Protein AF-A0A519MRT8-F1 (afdb_monomer_lite)

Foldseek 3Di:
DQCLDPVRNVVVLVVLLVVLVCCCVPVVPDCVSVVVNVCSLVSDDPVVVCVVPPVPDDDDDPDPDPDPPVVVCCVPVVVVVVCLVVLLVLVVVAPADCLQLVASVVSNPDPPPKDKDWAKDKWKAFPVPRDTDDDPLVVPQDPVLRRVLQRHPVSVLVSLLVRCVRVVVVVTRMFIFMQGWMDIPPHDTDGQFQRPDRSNPADDDNRYDGPRGWHADPVGDTDD

Sequence (224 aa):
PLLLYKKTRTIAFLASLVFHIFNSVTLEIGIFPFFALSFVVFFYPPEKMRRIFFKKKPVVTDEAPVYENRSILYYFFIPYFIVQLLLPLRHHLIKGDVLWTEEGHRLSWRMMLRSRDGFTEFKIIDKKTGLPLLSESLRAVKGKQKYTMATKPDLVWQMAQIIREEFEAKGIDAAVYVNSQAGINGAPLKPLINPHTDLGAAKWDYFWHNEWMLLYDDKGNLIK

pLDDT: mean 92.01, std 5.57, range [67.56, 97.5]

Structure (mmCIF, N/CA/C/O backbone):
data_AF-A0A519MRT8-F1
#
_entry.id   AF-A0A519MRT8-F1
#
loop_
_atom_site.group_PDB
_atom_site.id
_atom_site.type_symbol
_atom_site.label_atom_id
_atom_site.label_alt_id
_atom_site.label_comp_id
_atom_site.label_asym_id
_atom_site.label_entity_id
_atom_site.label_seq_id
_atom_site.pdbx_PDB_ins_code
_atom_site.Cartn_x
_atom_site.Cartn_y
_atom_site.Cartn_z
_atom_site.occupancy
_atom_site.B_iso_or_equiv
_atom_site.auth_seq_id
_atom_site.auth_comp_id
_atom_site.auth_asym_id
_atom_site.auth_atom_id
_atom_site.pdbx_PDB_model_num
ATOM 1 N N . PRO A 1 1 ? 12.405 7.401 -24.214 1.00 82.62 1 PRO A N 1
ATOM 2 C CA . PRO A 1 1 ? 12.646 7.664 -25.662 1.00 82.62 1 PRO A CA 1
ATOM 3 C C . PRO A 1 1 ? 14.131 7.672 -26.070 1.00 82.62 1 PRO A C 1
ATOM 5 O O . PRO A 1 1 ? 14.507 6.941 -26.979 1.00 82.62 1 PRO A O 1
ATOM 8 N N . LEU A 1 2 ? 14.991 8.443 -25.387 1.00 93.44 2 LEU A N 1
ATOM 9 C CA . LEU A 1 2 ? 16.398 8.620 -25.792 1.00 93.44 2 LEU A CA 1
ATOM 10 C C . LEU A 1 2 ? 17.266 7.349 -25.704 1.00 93.44 2 LEU A C 1
ATOM 12 O O . LEU A 1 2 ? 18.222 7.221 -26.466 1.00 93.44 2 LEU A O 1
ATOM 16 N N . LEU A 1 3 ? 16.923 6.394 -24.830 1.00 93.00 3 LEU A N 1
ATOM 17 C CA . LEU A 1 3 ? 17.580 5.078 -24.765 1.00 93.00 3 LEU A CA 1
ATOM 18 C C . LEU A 1 3 ? 17.288 4.204 -26.002 1.00 93.00 3 LEU A C 1
ATOM 20 O O . LEU A 1 3 ? 18.127 3.397 -26.409 1.00 93.00 3 LEU A O 1
ATOM 24 N N . LEU A 1 4 ? 16.122 4.380 -26.636 1.00 93.06 4 LEU A N 1
ATOM 25 C CA . LEU A 1 4 ? 15.738 3.621 -27.831 1.00 93.06 4 LEU A CA 1
ATOM 26 C C . LEU A 1 4 ? 16.540 4.087 -29.055 1.00 93.06 4 LEU A C 1
ATOM 28 O O . LEU A 1 4 ? 17.013 3.262 -29.843 1.00 93.06 4 LEU A O 1
ATOM 32 N N . TYR A 1 5 ? 16.770 5.396 -29.180 1.00 94.50 5 TYR A N 1
ATOM 33 C CA . TYR A 1 5 ? 17.478 5.969 -30.320 1.00 94.50 5 TYR A CA 1
ATOM 34 C C . TYR A 1 5 ? 18.997 5.757 -30.228 1.00 94.50 5 TYR A C 1
ATOM 36 O O . TYR A 1 5 ? 19.658 6.179 -29.280 1.00 94.50 5 TYR A O 1
ATOM 44 N N . LYS A 1 6 ? 19.572 5.094 -31.244 1.00 91.81 6 LYS A N 1
ATOM 45 C CA . LYS A 1 6 ? 20.968 4.612 -31.234 1.00 91.81 6 LYS A CA 1
ATOM 46 C C . LYS A 1 6 ? 21.994 5.716 -30.944 1.00 91.81 6 LYS A C 1
ATOM 48 O O . LYS A 1 6 ? 22.927 5.470 -30.188 1.00 91.81 6 LYS A O 1
ATOM 53 N N . LYS A 1 7 ? 21.818 6.913 -31.519 1.00 94.06 7 LYS A N 1
ATOM 54 C CA . LYS A 1 7 ? 22.783 8.023 -31.392 1.00 94.06 7 LYS A CA 1
ATOM 55 C C . LYS A 1 7 ? 22.801 8.639 -29.990 1.00 94.06 7 LYS A C 1
ATOM 57 O O . LYS A 1 7 ? 23.852 9.056 -29.523 1.00 94.06 7 LYS A O 1
ATOM 62 N N . THR A 1 8 ? 21.659 8.666 -29.305 1.00 96.31 8 THR A N 1
ATOM 63 C CA . THR A 1 8 ? 21.518 9.277 -27.972 1.00 96.31 8 THR A CA 1
ATOM 64 C C . THR A 1 8 ? 21.645 8.274 -26.834 1.00 96.31 8 THR A C 1
ATOM 66 O O . THR A 1 8 ? 21.751 8.677 -25.681 1.00 96.31 8 THR A O 1
ATOM 69 N N . ARG A 1 9 ? 21.642 6.972 -27.131 1.00 94.50 9 ARG A N 1
ATOM 70 C CA . ARG A 1 9 ? 21.553 5.901 -26.132 1.00 94.50 9 ARG A CA 1
ATOM 71 C C . ARG A 1 9 ? 22.606 5.985 -25.036 1.00 94.50 9 ARG A C 1
ATOM 73 O O . ARG A 1 9 ? 22.259 5.877 -23.866 1.00 94.50 9 ARG A O 1
ATOM 80 N N . THR A 1 10 ? 23.873 6.176 -25.400 1.00 93.75 10 THR A N 1
ATOM 81 C CA . THR A 1 10 ? 24.962 6.235 -24.414 1.00 93.75 10 THR A CA 1
ATOM 82 C C . THR A 1 10 ? 24.839 7.469 -23.524 1.00 93.75 10 THR A C 1
ATOM 84 O O . THR A 1 10 ? 24.988 7.358 -22.313 1.00 93.75 10 THR A O 1
ATOM 87 N N . ILE A 1 11 ? 24.493 8.622 -24.103 1.00 96.50 11 ILE A N 1
ATOM 88 C CA . ILE A 1 11 ? 24.262 9.863 -23.348 1.00 96.50 11 ILE A CA 1
ATOM 89 C C . ILE A 1 11 ? 23.079 9.676 -22.391 1.00 96.50 11 ILE A C 1
ATOM 91 O O . ILE A 1 11 ? 23.178 9.996 -21.212 1.00 96.50 11 ILE A O 1
ATOM 95 N N . ALA A 1 12 ? 21.984 9.085 -22.873 1.00 95.94 12 ALA A N 1
ATOM 96 C CA . ALA A 1 12 ? 20.806 8.789 -22.065 1.00 95.94 12 ALA A CA 1
ATOM 97 C C . ALA A 1 12 ? 21.098 7.788 -20.938 1.00 95.94 12 ALA A C 1
ATOM 99 O O . ALA A 1 12 ? 20.557 7.934 -19.847 1.00 95.94 12 ALA A O 1
ATOM 100 N N . PHE A 1 13 ? 21.966 6.800 -21.172 1.00 95.31 13 PHE A N 1
ATOM 101 C CA . PHE A 1 13 ? 22.437 5.892 -20.128 1.00 95.31 13 PHE A CA 1
ATOM 102 C C . PHE A 1 13 ? 23.234 6.633 -19.054 1.00 95.31 13 PHE A C 1
ATOM 104 O O . PHE A 1 13 ? 22.940 6.461 -17.878 1.00 95.31 13 PHE A O 1
ATOM 111 N N . LEU A 1 14 ? 24.199 7.474 -19.437 1.00 96.56 14 LEU A N 1
ATOM 112 C CA . LEU A 1 14 ? 24.987 8.247 -18.472 1.00 96.56 14 LEU A CA 1
ATOM 113 C C . LEU A 1 14 ? 24.098 9.195 -17.656 1.00 96.56 14 LEU A C 1
ATOM 115 O O . LEU A 1 14 ? 24.211 9.241 -16.436 1.00 96.56 14 LEU A O 1
ATOM 119 N N . ALA A 1 15 ? 23.159 9.884 -18.309 1.00 96.19 15 ALA A N 1
ATOM 120 C CA . ALA A 1 15 ? 22.179 10.725 -17.629 1.00 96.19 15 ALA A CA 1
ATOM 121 C C . ALA A 1 15 ? 21.292 9.913 -16.666 1.00 96.19 15 ALA A C 1
ATOM 123 O O . ALA A 1 15 ? 21.077 10.327 -15.532 1.00 96.19 15 ALA A O 1
ATOM 124 N N . SER A 1 16 ? 20.819 8.736 -17.091 1.00 95.19 16 SER A N 1
ATOM 125 C CA . SER A 1 16 ? 20.038 7.817 -16.254 1.00 95.19 16 SER A CA 1
ATOM 126 C C . SER A 1 16 ? 20.842 7.311 -15.054 1.00 95.19 16 SER A C 1
ATOM 128 O O . SER A 1 16 ? 20.313 7.281 -13.948 1.00 95.19 16 SER A O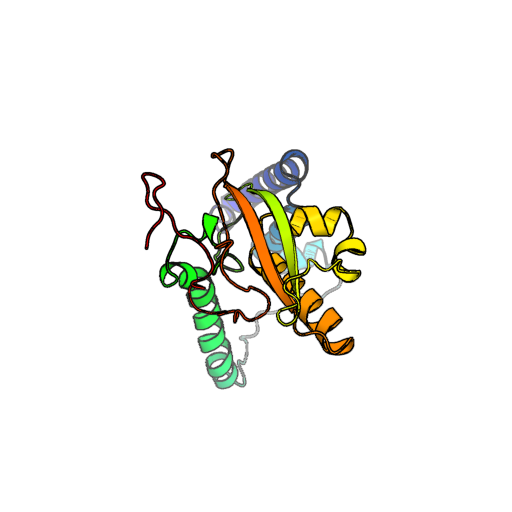 1
ATOM 130 N N . LEU A 1 17 ? 22.123 6.983 -15.238 1.00 95.94 17 LEU A N 1
ATOM 131 C CA . LEU A 1 17 ? 23.026 6.582 -14.160 1.00 95.94 17 LEU A CA 1
ATOM 132 C C . LEU A 1 17 ? 23.162 7.694 -13.114 1.00 95.94 17 LEU A C 1
ATOM 134 O O . LEU A 1 17 ? 22.950 7.438 -11.931 1.00 95.94 17 LEU A O 1
ATOM 138 N N . VAL A 1 18 ? 23.453 8.925 -13.546 1.00 96.62 18 VAL A N 1
ATOM 139 C CA . VAL A 1 18 ? 23.554 10.086 -12.645 1.00 96.62 18 VAL A CA 1
ATOM 140 C C . VAL A 1 18 ? 22.234 10.320 -11.912 1.00 96.62 18 VAL A C 1
ATOM 142 O O . VAL A 1 18 ? 22.228 10.441 -10.691 1.00 96.62 18 VAL A O 1
ATOM 145 N N . PHE A 1 19 ? 21.112 10.317 -12.633 1.00 94.81 19 PHE A N 1
ATOM 146 C CA . PHE A 1 19 ? 19.780 10.502 -12.058 1.00 94.81 19 PHE A CA 1
ATOM 147 C C . PHE A 1 19 ? 19.437 9.436 -11.007 1.00 94.81 19 PHE A C 1
ATOM 149 O O . PHE A 1 19 ? 18.968 9.763 -9.920 1.00 94.81 19 PHE A O 1
ATOM 156 N N . HIS A 1 20 ? 19.691 8.157 -11.293 1.00 94.25 20 HIS A N 1
ATOM 157 C CA . HIS A 1 20 ? 19.383 7.075 -10.359 1.00 94.25 20 HIS A CA 1
ATOM 158 C C . HIS A 1 20 ? 20.307 7.069 -9.139 1.00 94.25 20 HIS A C 1
ATOM 160 O O . HIS A 1 20 ? 19.825 6.820 -8.036 1.00 94.25 20 HIS A O 1
ATOM 166 N N . ILE A 1 21 ? 21.595 7.392 -9.297 1.00 93.50 21 ILE A N 1
ATOM 167 C CA . ILE A 1 21 ? 22.502 7.563 -8.153 1.00 93.50 21 ILE A CA 1
ATOM 168 C C . ILE A 1 21 ? 22.037 8.738 -7.291 1.00 93.50 21 ILE A C 1
ATOM 170 O O . ILE A 1 21 ? 21.904 8.584 -6.080 1.00 93.50 21 ILE A O 1
ATOM 174 N N . PHE A 1 22 ? 21.720 9.879 -7.908 1.00 94.69 22 PHE A N 1
ATOM 175 C CA . PHE A 1 22 ? 21.189 11.038 -7.197 1.00 94.69 22 PHE A CA 1
ATOM 176 C C . PHE A 1 22 ? 19.929 10.676 -6.402 1.00 94.69 22 PHE A C 1
ATOM 178 O O . PHE A 1 22 ? 19.871 10.948 -5.206 1.00 94.69 22 PHE A O 1
ATOM 185 N N . ASN A 1 23 ? 18.962 9.984 -7.013 1.00 91.81 23 ASN A N 1
ATOM 186 C CA . ASN A 1 23 ? 17.752 9.537 -6.318 1.00 91.81 23 ASN A CA 1
ATOM 187 C C . ASN A 1 23 ? 18.048 8.532 -5.200 1.00 91.81 23 ASN A C 1
ATOM 189 O O . ASN A 1 23 ? 17.387 8.559 -4.170 1.00 91.81 23 ASN A O 1
ATOM 193 N N . SER A 1 24 ? 19.028 7.643 -5.380 1.00 90.88 24 SER A N 1
ATOM 194 C CA . SER A 1 24 ? 19.420 6.699 -4.330 1.00 90.88 24 SER A CA 1
ATOM 195 C C . SER A 1 24 ? 19.985 7.411 -3.105 1.00 90.88 24 SER A C 1
ATOM 197 O O . SER A 1 24 ? 19.749 6.947 -1.996 1.00 90.88 24 SER A O 1
ATOM 199 N N . VAL A 1 25 ? 20.733 8.500 -3.306 1.00 91.88 25 VAL A N 1
ATOM 200 C CA . VAL A 1 25 ? 21.354 9.277 -2.224 1.00 91.88 25 VAL A CA 1
ATOM 201 C C . VAL A 1 25 ? 20.358 10.237 -1.576 1.00 91.88 25 VAL A C 1
ATOM 203 O O . VAL A 1 25 ? 20.394 10.423 -0.369 1.00 91.88 25 VAL A O 1
ATOM 206 N N . THR A 1 26 ? 19.480 10.861 -2.364 1.00 91.75 26 THR A N 1
ATOM 207 C CA . THR A 1 26 ? 18.610 11.948 -1.880 1.00 91.75 26 THR A CA 1
ATOM 208 C C . THR A 1 26 ? 17.213 11.498 -1.477 1.00 91.75 26 THR A C 1
ATOM 210 O O . THR A 1 26 ? 16.647 12.055 -0.544 1.00 91.75 26 THR A O 1
ATOM 213 N N . LEU A 1 27 ? 16.641 10.520 -2.182 1.00 86.50 27 LEU A N 1
ATOM 214 C CA . LEU A 1 27 ? 15.260 10.071 -1.978 1.00 86.50 27 LEU A CA 1
ATOM 215 C C . LEU A 1 27 ? 15.176 8.717 -1.261 1.00 86.50 27 LEU A C 1
ATOM 217 O O . LEU A 1 27 ? 14.077 8.294 -0.914 1.00 86.50 27 LEU A O 1
ATOM 221 N N . GLU A 1 28 ? 16.307 8.021 -1.090 1.00 83.69 28 GLU A N 1
ATOM 222 C CA . GLU A 1 28 ? 16.431 6.752 -0.354 1.00 83.69 28 GLU A CA 1
ATOM 223 C C . GLU A 1 28 ? 15.363 5.694 -0.722 1.00 83.69 28 GLU A C 1
ATOM 225 O O . GLU A 1 28 ? 14.896 4.921 0.114 1.00 83.69 28 GLU A O 1
ATOM 230 N N . ILE A 1 29 ? 14.989 5.604 -2.007 1.00 80.75 29 ILE A N 1
ATOM 231 C CA . ILE A 1 29 ? 13.905 4.730 -2.525 1.00 80.75 29 ILE A CA 1
ATOM 232 C C . ILE A 1 29 ? 14.332 3.238 -2.586 1.00 80.75 29 ILE A C 1
ATOM 234 O O . ILE A 1 29 ? 13.902 2.458 -3.441 1.00 80.75 29 ILE A O 1
ATOM 238 N N . GLY A 1 30 ? 15.226 2.819 -1.689 1.00 86.12 30 GLY A N 1
ATOM 239 C CA . GLY A 1 30 ? 15.729 1.454 -1.567 1.00 86.12 30 GLY A CA 1
ATOM 240 C C . GLY A 1 30 ? 16.391 0.930 -2.845 1.00 86.12 30 GLY A C 1
ATOM 241 O O . GLY A 1 30 ? 17.213 1.597 -3.467 1.00 86.12 30 GLY A O 1
ATOM 242 N N . ILE A 1 31 ? 16.032 -0.294 -3.245 1.00 89.62 31 ILE A N 1
ATOM 243 C CA . ILE A 1 31 ? 16.646 -0.990 -4.390 1.00 89.62 31 ILE A CA 1
ATOM 244 C C . ILE A 1 31 ? 16.209 -0.439 -5.758 1.00 89.62 31 ILE A C 1
ATOM 246 O O . ILE A 1 31 ? 16.831 -0.750 -6.777 1.00 89.62 31 ILE A O 1
ATOM 250 N N . PHE A 1 32 ? 15.147 0.372 -5.804 1.00 90.19 32 PHE A N 1
ATOM 251 C CA . PHE A 1 32 ? 14.517 0.797 -7.055 1.00 90.19 32 PHE A CA 1
ATOM 252 C C . PHE A 1 32 ? 15.495 1.430 -8.063 1.00 90.19 32 PHE A C 1
ATOM 254 O O . PHE A 1 32 ? 15.495 0.986 -9.214 1.00 90.19 32 PHE A O 1
ATOM 261 N N . PRO A 1 33 ? 16.365 2.393 -7.689 1.00 91.62 33 PRO A N 1
ATOM 262 C CA . PRO A 1 33 ? 17.274 3.014 -8.651 1.00 91.62 33 PRO A CA 1
ATOM 263 C C . PRO A 1 33 ? 18.241 2.014 -9.301 1.00 91.62 33 PRO A C 1
ATOM 265 O O . PRO A 1 33 ? 18.499 2.089 -10.502 1.00 91.62 33 PRO A O 1
ATOM 268 N N . PHE A 1 34 ? 18.723 1.031 -8.538 1.00 92.62 34 PHE A N 1
ATOM 269 C CA . PHE A 1 34 ? 19.624 -0.012 -9.035 1.00 92.62 34 PHE A CA 1
ATOM 270 C C . PHE A 1 34 ? 18.900 -1.003 -9.948 1.00 92.62 34 PHE A C 1
ATOM 272 O O . PHE A 1 34 ? 19.426 -1.390 -10.993 1.00 92.62 34 PHE A O 1
ATOM 279 N N . PHE A 1 35 ? 17.671 -1.378 -9.589 1.00 92.56 35 PHE A N 1
ATOM 280 C CA . PHE A 1 35 ? 16.847 -2.247 -10.422 1.00 92.56 35 PHE A CA 1
ATOM 281 C C . PHE A 1 35 ? 16.496 -1.578 -11.757 1.00 92.56 35 PHE A C 1
ATOM 283 O O . PHE A 1 35 ? 16.665 -2.190 -12.811 1.00 92.56 35 PHE A O 1
ATOM 290 N N . ALA A 1 36 ? 16.110 -0.298 -11.739 1.00 91.06 36 ALA A N 1
ATOM 291 C CA . ALA A 1 36 ? 15.856 0.479 -12.951 1.00 91.06 36 ALA A CA 1
ATOM 292 C C . ALA A 1 36 ? 17.098 0.556 -13.856 1.00 91.06 36 ALA A C 1
ATOM 294 O O . ALA A 1 36 ? 17.003 0.344 -15.066 1.00 91.06 36 ALA A O 1
ATOM 295 N N . LEU A 1 37 ? 18.279 0.776 -13.268 1.00 93.25 37 LEU A N 1
ATOM 296 C CA . LEU A 1 37 ? 19.541 0.799 -14.006 1.00 93.25 37 LEU A CA 1
ATOM 297 C C . LEU A 1 37 ? 19.875 -0.561 -14.639 1.00 93.25 37 LEU A C 1
ATOM 299 O O . LEU A 1 37 ? 20.395 -0.602 -15.755 1.00 93.25 37 LEU A O 1
ATOM 303 N N . SER A 1 38 ? 19.534 -1.671 -13.973 1.00 92.88 38 SER A N 1
ATOM 304 C CA . SER A 1 38 ? 19.756 -3.018 -14.514 1.00 92.88 38 SER A CA 1
ATOM 305 C C . SER A 1 38 ? 19.057 -3.224 -15.861 1.00 92.88 38 SER A C 1
ATOM 307 O O . SER A 1 38 ? 19.622 -3.847 -16.758 1.00 92.88 38 SER A O 1
ATOM 309 N N . PHE A 1 39 ? 17.886 -2.610 -16.068 1.00 92.12 39 PHE A N 1
ATOM 310 C CA . PHE A 1 39 ? 17.142 -2.711 -17.322 1.00 92.12 39 PHE A CA 1
ATOM 311 C C . PHE A 1 39 ? 17.768 -1.956 -18.489 1.00 92.12 39 PHE A C 1
ATOM 313 O O . PHE A 1 39 ? 17.444 -2.249 -19.642 1.00 92.12 39 PHE A O 1
ATOM 320 N N . VAL A 1 40 ? 18.715 -1.045 -18.239 1.00 91.69 40 VAL A N 1
ATOM 321 C CA . VAL A 1 40 ? 19.431 -0.362 -19.322 1.00 91.69 40 VAL A CA 1
ATOM 322 C C . VAL A 1 40 ? 20.183 -1.363 -20.212 1.00 91.69 40 VAL A C 1
ATOM 324 O O . VAL A 1 40 ? 20.355 -1.118 -21.409 1.00 91.69 40 VAL A O 1
ATOM 327 N N . VAL A 1 41 ? 20.539 -2.535 -19.669 1.00 91.31 41 VAL A N 1
ATOM 328 C CA . VAL A 1 41 ? 21.133 -3.658 -20.410 1.00 91.31 41 VAL A CA 1
ATOM 329 C C . VAL A 1 41 ? 20.334 -4.011 -21.672 1.00 91.31 41 VAL A C 1
ATOM 331 O O . VAL A 1 41 ? 20.923 -4.219 -22.732 1.00 91.31 41 VAL A O 1
ATOM 334 N N . PHE A 1 42 ? 18.999 -3.989 -21.586 1.00 92.06 42 PHE A N 1
ATOM 335 C CA . PHE A 1 42 ? 18.088 -4.402 -22.656 1.00 92.06 42 PHE A CA 1
ATOM 336 C C . PHE A 1 42 ? 17.990 -3.383 -23.791 1.00 92.06 42 PHE A C 1
ATOM 338 O O . PHE A 1 42 ? 17.515 -3.705 -24.877 1.00 92.06 42 PHE A O 1
ATOM 345 N N . PHE A 1 43 ? 18.476 -2.159 -23.580 1.00 93.25 43 PHE A N 1
ATOM 346 C CA . PHE A 1 43 ? 18.519 -1.147 -24.631 1.00 93.25 43 PHE A CA 1
ATOM 347 C C . PHE A 1 43 ? 19.755 -1.289 -25.526 1.00 93.25 43 PHE A C 1
ATOM 349 O O . PHE A 1 43 ? 19.818 -0.655 -26.579 1.00 93.25 43 PHE A O 1
ATOM 356 N N . TYR A 1 44 ? 20.748 -2.105 -25.162 1.00 92.62 44 TYR A N 1
ATOM 357 C CA . TYR A 1 44 ? 21.924 -2.358 -25.996 1.00 92.62 44 TYR A CA 1
ATOM 358 C C . TYR A 1 44 ? 21.776 -3.634 -26.836 1.00 92.62 44 TYR A C 1
ATOM 360 O O . TYR A 1 44 ? 21.112 -4.574 -26.410 1.00 92.62 44 TYR A O 1
ATOM 368 N N . PRO A 1 45 ? 22.401 -3.700 -28.031 1.00 90.69 45 PRO A N 1
ATOM 369 C CA . PRO A 1 45 ? 22.358 -4.909 -28.846 1.00 90.69 45 PRO A CA 1
ATOM 370 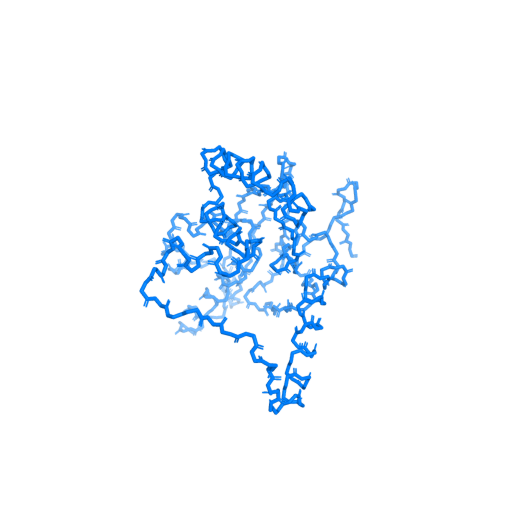C C . PRO A 1 45 ? 22.937 -6.103 -28.069 1.00 90.69 45 PRO A C 1
ATOM 372 O O . PRO A 1 45 ? 24.008 -5.941 -27.467 1.00 90.69 45 PRO A O 1
ATOM 375 N N . PRO A 1 46 ? 22.310 -7.293 -28.118 1.00 89.06 46 PRO A N 1
ATOM 376 C CA . PRO A 1 46 ? 22.768 -8.470 -27.377 1.00 89.06 46 PRO A CA 1
ATOM 377 C C . PRO A 1 46 ? 24.239 -8.804 -27.635 1.00 89.06 46 PRO A C 1
ATOM 379 O O . PRO A 1 46 ? 24.993 -9.074 -26.703 1.00 89.06 46 PRO A O 1
ATOM 382 N N . GLU A 1 47 ? 24.683 -8.680 -28.886 1.00 88.94 47 GLU A N 1
ATOM 383 C CA . GLU A 1 47 ? 26.067 -8.931 -29.290 1.00 88.94 47 GLU A CA 1
ATOM 384 C C . GLU A 1 47 ? 27.068 -7.973 -28.622 1.00 88.94 47 GLU A C 1
ATOM 386 O O . GLU A 1 47 ? 28.161 -8.378 -28.221 1.00 88.94 47 GLU A O 1
ATOM 391 N N . LYS A 1 48 ? 26.683 -6.706 -28.415 1.00 89.31 48 LYS A N 1
ATOM 392 C CA . LYS A 1 48 ? 27.510 -5.746 -27.672 1.00 89.31 48 LYS A CA 1
ATOM 393 C C . LYS A 1 48 ? 27.660 -6.187 -26.215 1.00 89.31 48 LYS A C 1
ATOM 395 O O . LYS A 1 48 ? 28.765 -6.154 -25.681 1.00 89.31 48 LYS A O 1
ATOM 400 N N . MET A 1 49 ? 26.573 -6.643 -25.592 1.00 91.12 49 MET A N 1
ATOM 401 C CA . MET A 1 49 ? 26.595 -7.117 -24.205 1.00 91.12 49 MET A CA 1
ATOM 402 C C . MET A 1 49 ? 27.363 -8.435 -24.066 1.00 91.12 49 MET A C 1
ATOM 404 O O . MET A 1 49 ? 28.142 -8.579 -23.125 1.00 91.12 49 MET A O 1
ATOM 408 N N . ARG A 1 50 ? 27.251 -9.352 -25.039 1.00 90.69 50 ARG A N 1
ATOM 409 C CA . ARG A 1 50 ? 28.063 -10.578 -25.109 1.00 90.69 50 ARG A CA 1
ATOM 410 C C . ARG A 1 50 ? 29.554 -10.255 -25.135 1.00 90.69 50 ARG A C 1
ATOM 412 O O . ARG A 1 50 ? 30.303 -10.809 -24.340 1.00 90.69 50 ARG A O 1
ATOM 419 N N . ARG A 1 51 ? 29.992 -9.328 -25.992 1.00 90.19 51 ARG A N 1
ATOM 420 C CA . ARG A 1 51 ? 31.412 -8.938 -26.089 1.00 90.19 51 ARG A CA 1
ATOM 421 C C . ARG A 1 51 ? 31.960 -8.318 -24.805 1.00 90.19 51 ARG A C 1
ATOM 423 O O . ARG A 1 51 ? 33.140 -8.484 -24.512 1.00 90.19 51 ARG A O 1
ATOM 430 N N . ILE A 1 52 ? 31.127 -7.605 -24.048 1.00 91.12 52 ILE A N 1
ATOM 431 C CA . ILE A 1 52 ? 31.545 -6.964 -22.796 1.00 91.12 52 ILE A CA 1
ATOM 432 C C . ILE A 1 52 ? 31.583 -7.987 -21.653 1.00 91.12 52 ILE A C 1
ATOM 434 O O . ILE A 1 52 ? 32.624 -8.145 -21.017 1.00 91.12 52 ILE A O 1
ATOM 438 N N . PHE A 1 53 ? 30.479 -8.705 -21.421 1.00 91.94 53 PHE A N 1
ATOM 439 C CA . PHE A 1 53 ? 30.274 -9.526 -20.220 1.00 91.94 53 PHE A CA 1
ATOM 440 C C . PHE A 1 53 ? 30.506 -11.031 -20.428 1.00 91.94 53 PHE A C 1
ATOM 442 O O . PHE A 1 53 ? 30.841 -11.735 -19.483 1.00 91.94 53 PHE A O 1
ATOM 449 N N . PHE A 1 54 ? 30.370 -11.543 -21.655 1.00 91.69 54 PHE A N 1
ATOM 450 C CA . PHE A 1 54 ? 30.363 -12.981 -21.967 1.00 91.69 54 PHE A CA 1
ATOM 451 C C . PHE A 1 54 ? 31.328 -13.340 -23.108 1.00 91.69 54 PHE A C 1
ATOM 453 O O . PHE A 1 54 ? 30.968 -14.054 -24.043 1.00 91.69 54 PHE A O 1
ATOM 460 N N . LYS A 1 55 ? 32.577 -12.862 -23.028 1.00 89.31 55 LYS A N 1
ATOM 461 C CA . LYS A 1 55 ? 33.605 -12.981 -24.087 1.00 89.31 55 LYS A CA 1
ATOM 462 C C . LYS A 1 55 ? 33.836 -14.405 -24.612 1.00 89.31 55 LYS A C 1
ATOM 464 O O . LYS A 1 55 ? 34.177 -14.569 -25.776 1.00 89.31 55 LYS A O 1
ATOM 469 N N . LYS A 1 56 ? 33.659 -15.418 -23.757 1.00 91.31 56 LYS A N 1
ATOM 470 C CA . LYS A 1 56 ? 33.864 -16.840 -24.087 1.00 91.31 56 LYS A CA 1
ATOM 471 C C . LYS A 1 56 ? 32.645 -17.513 -24.734 1.00 91.31 56 LYS A C 1
ATOM 473 O O . LYS A 1 56 ? 32.765 -18.629 -25.220 1.00 91.31 56 LYS A O 1
ATOM 478 N N . LYS A 1 57 ? 31.467 -16.881 -24.709 1.00 88.75 57 LYS A N 1
ATOM 479 C CA . LYS A 1 57 ? 30.239 -17.450 -25.287 1.00 88.75 57 LYS A CA 1
ATOM 480 C C . LYS A 1 57 ? 30.316 -17.344 -26.814 1.00 88.75 57 LYS A C 1
ATOM 482 O O . LYS A 1 57 ? 30.746 -16.289 -27.262 1.00 88.75 57 LYS A O 1
ATOM 487 N N . PRO A 1 58 ? 29.912 -18.341 -27.619 1.00 86.75 58 PRO A N 1
ATOM 488 C CA . PRO A 1 58 ? 29.921 -18.228 -29.081 1.00 86.75 58 PRO A CA 1
ATOM 489 C C . PRO A 1 58 ? 28.999 -17.106 -29.587 1.00 86.75 58 PRO A C 1
ATOM 491 O O . PRO A 1 58 ? 28.092 -16.665 -28.875 1.00 86.75 58 PRO A O 1
ATOM 494 N N . VAL A 1 59 ? 29.263 -16.613 -30.802 1.00 85.38 59 VAL A N 1
ATOM 495 C CA . VAL A 1 59 ? 28.356 -15.685 -31.498 1.00 85.38 59 VAL A CA 1
ATOM 496 C C . VAL A 1 59 ? 27.069 -16.451 -31.784 1.00 85.38 59 VAL A C 1
ATOM 498 O O . VAL A 1 59 ? 27.125 -17.539 -32.349 1.00 85.38 59 VAL A O 1
ATOM 501 N N . VAL A 1 60 ? 25.928 -15.899 -31.383 1.00 78.19 60 VAL A N 1
ATOM 502 C CA . VAL A 1 60 ? 24.630 -16.453 -31.778 1.00 78.19 60 VAL A CA 1
ATOM 503 C C . VAL A 1 60 ? 24.366 -15.985 -33.205 1.00 78.19 60 VAL A C 1
ATOM 505 O O . VAL A 1 60 ? 24.335 -14.781 -33.454 1.00 78.19 60 VAL A O 1
ATOM 508 N N . THR A 1 61 ? 24.248 -16.924 -34.137 1.00 78.25 61 THR A N 1
ATOM 509 C CA . THR A 1 61 ? 23.770 -16.667 -35.497 1.00 78.25 61 THR A CA 1
ATOM 510 C C . THR A 1 61 ? 22.251 -16.531 -35.462 1.00 78.25 61 THR A C 1
ATOM 512 O O . THR A 1 61 ? 21.588 -17.289 -34.756 1.00 78.25 61 THR A O 1
ATOM 515 N N . ASP A 1 62 ? 21.706 -15.542 -36.175 1.00 67.56 62 ASP A N 1
ATOM 516 C CA . ASP A 1 62 ? 20.263 -15.283 -36.245 1.00 67.56 62 ASP A CA 1
ATOM 517 C C . ASP A 1 62 ? 19.560 -16.407 -37.027 1.00 67.56 62 ASP A C 1
ATOM 519 O O . ASP A 1 62 ? 19.243 -16.272 -38.207 1.00 67.56 62 ASP A O 1
ATOM 523 N N . GLU A 1 63 ? 19.333 -17.547 -36.382 1.00 69.50 63 GLU A N 1
ATOM 524 C CA . GLU A 1 63 ? 18.361 -18.526 -36.858 1.00 69.50 63 GLU A CA 1
ATOM 525 C C . GLU A 1 63 ? 16.960 -18.023 -36.511 1.00 69.50 63 GLU A C 1
ATOM 527 O O . GLU A 1 63 ? 16.708 -17.539 -35.402 1.00 69.50 63 GLU A O 1
ATOM 532 N N . ALA A 1 64 ? 16.040 -18.096 -37.477 1.00 70.12 64 ALA A N 1
ATOM 533 C CA . ALA A 1 64 ? 14.668 -17.674 -37.251 1.00 70.12 64 ALA A CA 1
ATOM 534 C C . ALA A 1 64 ? 14.071 -18.523 -36.114 1.00 70.12 64 ALA A C 1
ATOM 536 O O . ALA A 1 64 ? 14.080 -19.752 -36.210 1.00 70.12 64 ALA A O 1
ATOM 537 N N . PRO A 1 65 ? 13.550 -17.907 -35.041 1.00 70.00 65 PRO A N 1
ATOM 538 C CA . PRO A 1 65 ? 12.985 -18.663 -33.936 1.00 70.00 65 PRO A CA 1
ATOM 539 C C . PRO A 1 65 ? 11.807 -19.512 -34.427 1.00 70.00 65 PRO A C 1
ATOM 541 O O . PRO A 1 65 ? 10.805 -18.991 -34.927 1.00 70.00 65 PRO A O 1
ATOM 544 N N . VAL A 1 66 ? 11.916 -20.831 -34.264 1.00 74.94 66 VAL A N 1
ATOM 545 C CA . VAL A 1 66 ? 10.792 -21.752 -34.441 1.00 74.94 66 VAL A CA 1
ATOM 546 C C . VAL A 1 66 ? 9.936 -21.662 -33.182 1.00 74.94 66 VAL A C 1
ATOM 548 O O . VAL A 1 66 ? 10.307 -22.129 -32.109 1.00 74.94 66 VAL A O 1
ATOM 551 N N . TYR A 1 67 ? 8.800 -20.982 -33.295 1.00 72.44 67 TYR A N 1
ATOM 552 C CA . TYR A 1 67 ? 7.874 -20.803 -32.181 1.00 72.44 67 TYR A CA 1
ATOM 553 C C . TYR A 1 67 ? 6.924 -21.998 -32.085 1.00 72.44 67 TYR A C 1
ATOM 555 O O . TYR A 1 67 ? 5.828 -21.971 -32.653 1.00 72.44 67 TYR A O 1
ATOM 563 N N . GLU A 1 68 ? 7.332 -23.031 -31.358 1.00 77.56 68 GLU A N 1
ATOM 564 C CA . GLU A 1 68 ? 6.430 -24.103 -30.937 1.00 77.56 68 GLU A CA 1
ATOM 565 C C . GLU A 1 68 ? 5.466 -23.593 -29.846 1.00 77.56 68 GLU A C 1
ATOM 567 O O . GLU A 1 68 ? 5.810 -22.729 -29.040 1.00 77.56 68 GLU A O 1
ATOM 572 N N . ASN A 1 69 ? 4.228 -24.102 -29.827 1.00 77.94 69 ASN A N 1
ATOM 573 C CA . ASN A 1 69 ? 3.222 -23.822 -28.788 1.00 77.94 69 ASN A CA 1
ATOM 574 C C . ASN A 1 69 ? 2.770 -22.354 -28.630 1.00 77.94 69 ASN A C 1
ATOM 576 O O . ASN A 1 69 ? 2.441 -21.907 -27.527 1.00 77.94 69 ASN A O 1
ATOM 580 N N . ARG A 1 70 ? 2.648 -21.608 -29.738 1.00 80.56 70 ARG A N 1
ATOM 581 C CA . ARG A 1 70 ? 2.110 -20.227 -29.743 1.00 80.56 70 ARG A CA 1
ATOM 582 C C . ARG A 1 70 ? 0.765 -20.085 -29.027 1.00 80.56 70 ARG A C 1
ATOM 584 O O . ARG A 1 70 ? 0.518 -19.067 -28.390 1.00 80.56 70 ARG A O 1
ATOM 591 N N . SER A 1 71 ? -0.085 -21.106 -29.093 1.00 83.69 71 SER A N 1
ATOM 592 C CA . SER A 1 71 ? -1.386 -21.111 -28.425 1.00 83.69 71 SER A CA 1
ATOM 593 C C . SER A 1 71 ? -1.254 -20.940 -26.909 1.00 83.69 71 SER A C 1
ATOM 595 O O . SER A 1 71 ? -1.989 -20.149 -26.330 1.00 83.69 71 SER A O 1
ATOM 597 N N . ILE A 1 72 ? -0.271 -21.589 -26.270 1.00 87.31 72 ILE A N 1
ATOM 598 C CA . ILE A 1 72 ? -0.014 -21.448 -24.824 1.00 87.31 72 ILE A CA 1
ATOM 599 C C . ILE A 1 72 ? 0.368 -20.006 -24.493 1.00 87.31 72 ILE A C 1
ATOM 601 O O . ILE A 1 72 ? -0.119 -19.447 -23.510 1.00 87.31 72 ILE A O 1
ATOM 605 N N . LEU A 1 73 ? 1.190 -19.379 -25.345 1.00 85.06 73 LEU A N 1
ATOM 606 C CA . LEU A 1 73 ? 1.560 -17.979 -25.166 1.00 85.06 73 LEU A CA 1
ATOM 607 C C . LEU A 1 73 ? 0.322 -17.082 -25.183 1.00 85.06 73 LEU A C 1
ATOM 609 O O . LEU A 1 73 ? 0.173 -16.249 -24.297 1.00 85.06 73 LEU A O 1
ATOM 613 N N . TYR A 1 74 ? -0.594 -17.271 -26.133 1.00 89.75 74 TYR A N 1
ATOM 614 C CA . TYR A 1 74 ? -1.808 -16.459 -26.196 1.00 89.75 74 TYR A CA 1
ATOM 615 C C . TYR A 1 74 ? -2.754 -16.727 -25.022 1.00 89.75 74 TYR A C 1
ATOM 617 O O . TYR A 1 74 ? -3.178 -15.777 -24.366 1.00 89.75 74 TYR A O 1
ATOM 625 N N . TYR A 1 75 ? -3.039 -17.995 -24.712 1.00 93.25 75 TYR A N 1
ATOM 626 C CA . TYR A 1 75 ? -3.978 -18.356 -23.647 1.00 93.25 75 TYR A CA 1
ATOM 627 C C . TYR A 1 75 ? -3.498 -17.951 -22.253 1.00 93.25 75 TYR A C 1
ATOM 629 O O . TYR A 1 75 ? -4.327 -17.657 -21.398 1.00 93.25 75 TYR A O 1
ATOM 637 N N . PHE A 1 76 ? -2.186 -17.895 -22.017 1.00 93.50 76 PHE A N 1
ATOM 638 C CA . PHE A 1 76 ? -1.642 -17.456 -20.736 1.00 93.50 76 PHE A CA 1
ATOM 639 C C . PHE A 1 76 ? -1.351 -15.951 -20.701 1.00 93.50 76 PHE A C 1
ATOM 641 O O . PHE A 1 76 ? -1.813 -15.245 -19.802 1.00 93.50 76 PHE A O 1
ATOM 648 N N . PHE A 1 77 ? -0.589 -15.432 -21.671 1.00 93.62 77 PHE A N 1
ATOM 649 C CA . PHE A 1 77 ? -0.095 -14.058 -21.592 1.00 93.62 77 PHE A CA 1
ATOM 650 C C . PHE A 1 77 ? -1.163 -13.015 -21.903 1.00 93.62 77 PHE A C 1
ATOM 652 O O . PHE A 1 77 ? -1.105 -11.943 -21.307 1.00 93.62 77 PHE A O 1
ATOM 659 N N . ILE A 1 78 ? -2.142 -13.284 -22.778 1.00 94.75 78 ILE A N 1
ATOM 660 C CA . ILE A 1 78 ? -3.201 -12.296 -23.048 1.00 94.75 78 ILE A CA 1
ATOM 661 C C . ILE A 1 78 ? -4.005 -12.010 -21.768 1.00 94.75 78 ILE A C 1
ATOM 663 O O . ILE A 1 78 ? -4.044 -10.843 -21.370 1.00 94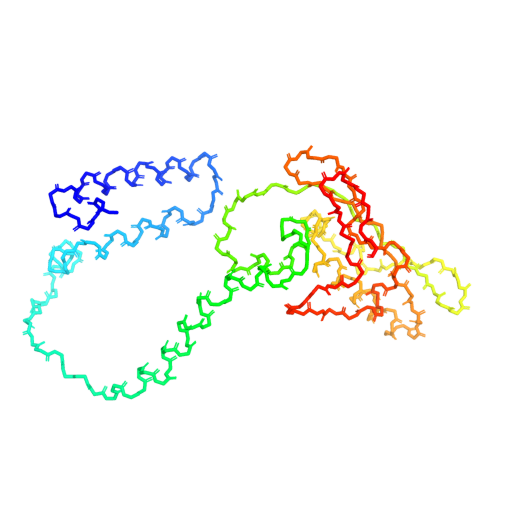.75 78 ILE A O 1
ATOM 667 N N . PRO A 1 79 ? -4.576 -13.011 -21.062 1.00 95.88 79 PRO A N 1
ATOM 668 C CA . PRO A 1 79 ? -5.251 -12.755 -19.790 1.00 95.88 79 PRO A CA 1
ATOM 669 C C . PRO A 1 79 ? -4.329 -12.121 -18.751 1.00 95.88 79 PRO A C 1
ATOM 671 O O . PRO A 1 79 ? -4.732 -11.181 -18.071 1.00 95.88 79 PRO A O 1
ATOM 674 N N . TYR A 1 80 ? -3.075 -12.577 -18.661 1.00 95.69 80 TYR A N 1
ATOM 675 C CA . TYR A 1 80 ? -2.097 -11.993 -17.747 1.00 95.69 80 TYR A CA 1
ATOM 676 C C . TYR A 1 80 ? -1.890 -10.494 -18.004 1.00 95.69 80 TYR A C 1
ATOM 678 O O . TYR A 1 80 ? -1.964 -9.701 -17.069 1.00 95.69 80 TYR A O 1
ATOM 686 N N . PHE A 1 81 ? -1.678 -10.077 -19.255 1.00 95.12 81 PHE A N 1
ATOM 687 C CA . PHE A 1 81 ? -1.503 -8.664 -19.590 1.00 95.12 81 PHE A CA 1
ATOM 688 C C . PHE A 1 81 ? -2.779 -7.857 -19.373 1.00 95.12 81 PHE A C 1
ATOM 690 O O . PHE A 1 81 ? -2.693 -6.734 -18.885 1.00 95.12 81 PHE A O 1
ATOM 697 N N . ILE A 1 82 ? -3.956 -8.425 -19.651 1.00 96.19 82 ILE A N 1
ATOM 698 C CA . ILE A 1 82 ? -5.235 -7.790 -19.311 1.00 96.19 82 ILE A CA 1
ATOM 699 C C . ILE A 1 82 ? -5.297 -7.519 -17.804 1.00 96.19 82 ILE A C 1
ATOM 701 O O . ILE A 1 82 ? -5.567 -6.391 -17.400 1.00 96.19 82 ILE A O 1
ATOM 705 N N . VAL A 1 83 ? -4.968 -8.505 -16.963 1.00 95.25 83 VAL A N 1
ATOM 706 C CA . VAL A 1 83 ? -4.920 -8.318 -15.505 1.00 95.25 83 VAL A CA 1
ATOM 707 C C . VAL A 1 83 ? -3.881 -7.264 -15.118 1.00 95.25 83 VAL A C 1
ATOM 709 O O . VAL A 1 83 ? -4.195 -6.383 -14.325 1.00 95.25 83 VAL A O 1
ATOM 712 N N . GLN A 1 84 ? -2.678 -7.283 -15.697 1.00 94.69 84 GLN A N 1
ATOM 713 C CA . GLN A 1 84 ? -1.630 -6.288 -15.415 1.00 94.69 84 GLN A CA 1
ATOM 714 C C . GLN A 1 84 ? -2.009 -4.859 -15.835 1.00 94.69 84 GLN A C 1
ATOM 716 O O . GLN A 1 84 ? -1.465 -3.909 -15.278 1.00 94.69 84 GLN A O 1
ATOM 721 N N . LEU A 1 85 ? -2.928 -4.691 -16.791 1.00 94.06 85 LEU A N 1
ATOM 722 C CA . LEU A 1 85 ? -3.451 -3.387 -17.208 1.00 94.06 85 LEU A CA 1
ATOM 723 C C . LEU A 1 85 ? -4.654 -2.944 -16.366 1.00 94.06 85 LEU A C 1
ATOM 725 O O . LEU A 1 85 ? -4.744 -1.779 -15.986 1.00 94.06 85 LEU A O 1
ATOM 729 N N . LEU A 1 86 ? -5.576 -3.859 -16.055 1.00 95.12 86 LEU A N 1
ATOM 730 C CA . LEU A 1 86 ? -6.788 -3.547 -15.293 1.00 95.12 86 LEU A CA 1
ATOM 731 C C . LEU A 1 86 ? -6.507 -3.372 -13.800 1.00 95.12 86 LEU A C 1
ATOM 733 O O . LEU A 1 86 ? -7.075 -2.486 -13.163 1.00 95.12 86 LEU A O 1
ATOM 737 N N . LEU A 1 87 ? -5.621 -4.193 -13.232 1.00 94.25 87 LEU A N 1
ATOM 738 C CA . LEU A 1 87 ? -5.330 -4.189 -11.802 1.00 94.25 87 LEU A CA 1
ATOM 739 C C . LEU A 1 87 ? -4.848 -2.810 -11.321 1.00 94.25 87 LEU A C 1
ATOM 741 O O . LEU A 1 87 ? -5.379 -2.337 -10.316 1.00 94.25 87 LEU A O 1
ATOM 745 N N . PRO A 1 88 ? -3.938 -2.105 -12.016 1.00 94.06 88 PRO A N 1
ATOM 746 C CA . PRO A 1 88 ? -3.539 -0.764 -11.615 1.00 94.06 88 PRO A CA 1
ATOM 747 C C . PRO A 1 88 ? -4.649 0.275 -11.732 1.00 94.06 88 PRO A C 1
ATOM 749 O O . PRO A 1 88 ? -4.725 1.170 -10.894 1.00 94.06 88 PRO A O 1
ATOM 752 N N . LEU A 1 89 ? -5.538 0.135 -12.718 1.00 94.44 89 LEU A N 1
ATOM 753 C CA . LEU A 1 89 ? -6.635 1.068 -12.986 1.00 94.44 89 LEU A CA 1
ATOM 754 C C . LEU A 1 89 ? -7.866 0.844 -12.096 1.00 94.44 89 LEU A C 1
ATOM 756 O O . LEU A 1 89 ? -8.694 1.744 -11.975 1.00 94.44 89 LEU A O 1
ATOM 760 N N . ARG A 1 90 ? -7.979 -0.313 -11.424 1.00 94.81 90 ARG A N 1
ATOM 761 C CA . ARG A 1 90 ? -9.149 -0.689 -10.601 1.00 94.81 90 ARG A CA 1
ATOM 762 C C . ARG A 1 90 ? -9.535 0.351 -9.553 1.00 94.81 90 ARG A C 1
ATOM 764 O O . ARG A 1 90 ? -10.693 0.456 -9.179 1.00 94.81 90 ARG A O 1
ATOM 771 N N . HIS A 1 91 ? -8.557 1.116 -9.086 1.00 93.25 91 HIS A N 1
ATOM 772 C CA . HIS A 1 91 ? -8.732 2.115 -8.046 1.00 93.25 91 HIS A CA 1
ATOM 773 C C . HIS A 1 91 ? -9.671 3.259 -8.468 1.00 93.25 91 HIS A C 1
ATOM 775 O O . HIS A 1 91 ? -10.232 3.920 -7.608 1.00 93.25 91 HIS A O 1
ATOM 781 N N . HIS A 1 92 ? -9.889 3.460 -9.773 1.00 92.69 92 HIS A N 1
ATOM 782 C CA . HIS A 1 92 ? -10.893 4.392 -10.296 1.00 92.69 92 HIS A CA 1
ATOM 783 C C . HIS A 1 92 ? -12.339 3.897 -10.137 1.00 92.69 92 HIS A C 1
ATOM 785 O O . HIS A 1 92 ? -13.265 4.692 -10.250 1.00 92.69 92 HIS A O 1
ATOM 791 N N . LEU A 1 93 ? -12.539 2.595 -9.912 1.00 93.94 93 LEU A N 1
ATOM 792 C CA . LEU A 1 93 ? -13.857 1.990 -9.692 1.00 93.94 93 LEU A CA 1
ATOM 793 C C . LEU A 1 93 ? -14.216 1.918 -8.203 1.00 93.94 93 LEU A C 1
ATOM 795 O O . LEU A 1 93 ? -15.384 1.747 -7.856 1.00 93.94 93 LEU A O 1
ATOM 799 N N . ILE A 1 94 ? -13.217 2.028 -7.325 1.00 94.19 94 ILE A N 1
ATOM 800 C CA . ILE A 1 94 ? -13.403 2.025 -5.877 1.00 94.19 94 ILE A CA 1
ATOM 801 C C . ILE A 1 94 ? -13.823 3.430 -5.446 1.00 94.19 94 ILE A C 1
ATOM 803 O O . ILE A 1 94 ? -13.280 4.426 -5.923 1.00 94.19 94 ILE A O 1
ATOM 807 N N . LYS A 1 95 ? -14.815 3.515 -4.558 1.00 92.81 95 LYS A N 1
ATOM 808 C CA . LYS A 1 95 ? -15.300 4.799 -4.046 1.00 92.81 95 LYS A CA 1
ATOM 809 C C . LYS A 1 95 ? -14.241 5.461 -3.159 1.00 92.81 95 LYS A C 1
ATOM 811 O O . LYS A 1 95 ? -13.600 4.798 -2.351 1.00 92.81 95 LYS A O 1
ATOM 816 N N . GLY A 1 96 ? -14.144 6.786 -3.258 1.00 90.81 96 GLY A N 1
ATOM 817 C CA . GLY A 1 96 ? -13.256 7.600 -2.429 1.00 90.81 96 GLY A CA 1
ATOM 818 C C . GLY A 1 96 ? -11.872 7.839 -3.031 1.00 90.81 96 GLY A C 1
ATOM 819 O O . GLY A 1 96 ? -11.493 7.264 -4.050 1.00 90.81 96 GLY A O 1
ATOM 820 N N . ASP A 1 97 ? -11.106 8.728 -2.397 1.00 91.50 97 ASP A N 1
ATOM 821 C CA . ASP A 1 97 ? -9.723 8.984 -2.794 1.00 91.50 97 ASP A CA 1
ATOM 822 C C . ASP A 1 97 ? -8.799 7.874 -2.275 1.00 91.50 97 ASP A C 1
ATOM 824 O O . ASP A 1 97 ? -8.640 7.663 -1.074 1.00 91.50 97 ASP A O 1
ATOM 828 N N . VAL A 1 98 ? -8.117 7.208 -3.199 1.00 92.69 98 VAL A N 1
ATOM 829 C CA . VAL A 1 98 ? -7.133 6.141 -2.961 1.00 92.69 98 VAL A CA 1
ATOM 830 C C . VAL A 1 98 ? -5.937 6.613 -2.140 1.00 92.69 98 VAL A C 1
ATOM 832 O O . VAL A 1 98 ? -5.288 5.816 -1.451 1.00 92.69 98 VAL A O 1
ATOM 835 N N . LEU A 1 99 ? -5.603 7.906 -2.212 1.00 92.31 99 LEU A N 1
ATOM 836 C CA . LEU A 1 99 ? -4.584 8.479 -1.343 1.00 92.31 99 LEU A CA 1
ATOM 837 C C . LEU A 1 99 ? -5.013 8.442 0.122 1.00 92.31 99 LEU A C 1
ATOM 839 O O . LEU A 1 99 ? -4.122 8.316 0.958 1.00 92.31 99 LEU A O 1
ATOM 843 N N . TRP A 1 100 ? -6.322 8.480 0.396 1.00 93.88 100 TRP A N 1
ATOM 844 C CA . TRP A 1 100 ? -6.956 8.470 1.713 1.00 93.88 100 TRP A CA 1
ATOM 845 C C . TRP A 1 100 ? -7.356 7.081 2.195 1.00 93.88 100 TRP A C 1
ATOM 847 O O . TRP A 1 100 ? -6.901 6.671 3.266 1.00 93.88 100 TRP A O 1
ATOM 857 N N . THR A 1 101 ? -8.118 6.327 1.408 1.00 93.69 101 THR A N 1
ATOM 858 C CA . THR A 1 101 ? -8.654 5.023 1.827 1.00 93.69 101 THR A CA 1
ATOM 859 C C . THR A 1 101 ? -7.620 3.898 1.798 1.00 93.69 101 THR A C 1
ATOM 861 O O . THR A 1 101 ? -7.837 2.858 2.402 1.00 93.69 101 THR A O 1
ATOM 864 N N . GLU A 1 102 ? -6.490 4.076 1.100 1.00 93.06 102 GLU A N 1
ATOM 865 C CA . GLU A 1 102 ? -5.535 3.010 0.729 1.00 93.06 102 GLU A CA 1
ATOM 866 C C . GLU A 1 102 ? -6.108 1.918 -0.195 1.00 93.06 102 GLU A C 1
ATOM 868 O O . GLU A 1 102 ? -5.350 1.084 -0.706 1.00 93.06 102 GLU A O 1
ATOM 873 N N . GLU A 1 103 ? -7.413 1.912 -0.456 1.00 94.25 103 GLU A N 1
ATOM 874 C CA . GLU A 1 103 ? -8.068 0.869 -1.234 1.00 94.25 103 GLU A CA 1
ATOM 875 C C . GLU A 1 103 ? -7.651 0.948 -2.692 1.00 94.25 103 GLU A C 1
ATOM 877 O O . GLU A 1 103 ? -7.649 2.001 -3.323 1.00 94.25 103 GLU A O 1
ATOM 882 N N . GLY A 1 104 ? -7.217 -0.183 -3.237 1.00 92.06 104 GLY A N 1
ATOM 883 C CA . GLY A 1 104 ? -6.681 -0.210 -4.591 1.00 92.06 104 GLY A CA 1
ATOM 884 C C . GLY A 1 104 ? -5.312 0.458 -4.745 1.00 92.06 104 GLY A C 1
ATOM 885 O O . GLY A 1 104 ? -4.743 0.356 -5.826 1.00 92.06 104 GLY A O 1
ATOM 886 N N . HIS A 1 105 ? -4.727 1.072 -3.704 1.00 92.06 105 HIS A N 1
ATOM 887 C CA . HIS A 1 105 ? -3.451 1.783 -3.832 1.00 92.06 105 HIS A CA 1
ATOM 888 C C . HIS A 1 105 ? -2.298 0.849 -4.204 1.00 92.06 105 HIS A C 1
ATOM 890 O O . HIS A 1 105 ? -1.460 1.173 -5.051 1.00 92.06 105 HIS A O 1
ATOM 896 N N . ARG A 1 106 ? -2.240 -0.341 -3.598 1.00 89.81 106 ARG A N 1
ATOM 897 C CA . ARG A 1 106 ? -1.222 -1.332 -3.959 1.00 89.81 106 ARG A CA 1
ATOM 898 C C . ARG A 1 106 ? -1.415 -1.750 -5.412 1.00 89.81 106 ARG A C 1
ATOM 900 O O . ARG A 1 106 ? -2.524 -2.091 -5.826 1.00 89.81 106 ARG A O 1
ATOM 907 N N . LEU A 1 107 ? -0.312 -1.752 -6.158 1.00 89.50 107 LEU A N 1
ATOM 908 C CA . LEU A 1 107 ? -0.265 -2.075 -7.587 1.00 89.50 107 LEU A CA 1
ATOM 909 C C . LEU A 1 107 ? -0.959 -1.043 -8.501 1.00 89.50 107 LEU A C 1
ATOM 911 O O . LEU A 1 107 ? -1.156 -1.347 -9.664 1.00 89.50 107 LEU A O 1
ATOM 915 N N . SER A 1 108 ? -1.283 0.172 -8.032 1.00 91.06 108 SER A N 1
ATOM 916 C CA . SER A 1 108 ? -1.986 1.209 -8.826 1.00 91.06 108 SER A CA 1
ATOM 917 C C . SER A 1 108 ? -1.119 2.059 -9.769 1.00 91.06 108 SER A C 1
ATOM 919 O O . SER A 1 108 ? -1.570 3.096 -10.237 1.00 91.06 108 SER A O 1
ATOM 921 N N . TRP A 1 109 ? 0.138 1.678 -10.030 1.00 88.62 109 TRP A N 1
ATOM 922 C CA . TRP A 1 109 ? 1.133 2.523 -10.728 1.00 88.62 109 TRP A CA 1
ATOM 923 C C . TRP A 1 109 ? 1.334 3.925 -10.115 1.00 88.62 109 TRP A C 1
ATOM 925 O O . TRP A 1 109 ? 1.816 4.845 -10.771 1.00 88.62 109 TRP A O 1
ATOM 935 N N . ARG A 1 110 ? 1.011 4.096 -8.829 1.00 87.06 110 ARG A N 1
ATOM 936 C CA . ARG A 1 110 ? 1.167 5.356 -8.093 1.00 87.06 110 ARG A CA 1
ATOM 937 C C . ARG A 1 110 ? 2.376 5.264 -7.173 1.00 87.06 110 ARG A C 1
ATOM 939 O O . ARG A 1 110 ? 2.280 4.742 -6.067 1.00 87.06 110 ARG A O 1
ATOM 946 N N . MET A 1 111 ? 3.526 5.745 -7.635 1.00 80.50 111 MET A N 1
ATOM 947 C CA . MET A 1 111 ? 4.756 5.750 -6.839 1.00 80.50 111 MET A CA 1
ATOM 948 C C . MET A 1 111 ? 4.916 7.080 -6.097 1.00 80.50 111 MET A C 1
ATOM 950 O O . MET A 1 111 ? 4.820 8.136 -6.710 1.00 80.50 111 MET A O 1
ATOM 954 N N . MET A 1 112 ? 5.178 7.008 -4.786 1.00 77.62 112 MET A N 1
ATOM 955 C CA . MET A 1 112 ? 5.630 8.129 -3.942 1.00 77.62 112 MET A CA 1
ATOM 956 C C . MET A 1 112 ? 4.767 9.406 -4.022 1.00 77.62 112 MET A C 1
ATOM 958 O O . MET A 1 112 ? 5.276 10.517 -3.969 1.00 77.62 112 MET A O 1
ATOM 962 N N . LEU A 1 113 ? 3.443 9.260 -4.133 1.00 85.31 113 LEU A N 1
ATOM 963 C CA . LEU A 1 113 ? 2.526 10.410 -4.210 1.00 85.31 113 LEU A CA 1
ATOM 964 C C . LEU A 1 113 ? 2.149 10.997 -2.842 1.00 85.31 113 LEU A C 1
ATOM 966 O O . LEU A 1 113 ? 1.479 12.031 -2.785 1.00 85.31 113 LEU A O 1
ATOM 970 N N . ARG A 1 114 ? 2.501 10.318 -1.742 1.00 90.00 114 ARG A N 1
ATOM 971 C CA . ARG A 1 114 ? 2.074 10.729 -0.405 1.00 90.00 114 ARG A CA 1
ATOM 972 C C . ARG A 1 114 ? 3.054 10.412 0.722 1.00 90.00 114 ARG A C 1
ATOM 974 O O . ARG A 1 114 ? 3.684 9.357 0.713 1.00 90.00 114 ARG A O 1
ATOM 981 N N . SER A 1 115 ? 3.050 11.277 1.732 1.00 90.06 115 SER A N 1
ATOM 982 C CA . SER A 1 115 ? 3.373 10.977 3.129 1.00 90.06 115 SER A CA 1
ATOM 983 C C . SER A 1 115 ? 2.077 10.852 3.933 1.00 90.06 115 SER A C 1
ATOM 985 O O . SER A 1 115 ? 1.100 11.542 3.628 1.00 90.06 115 SER A O 1
ATOM 987 N N . ARG A 1 116 ? 2.053 9.974 4.940 1.00 92.81 116 ARG A N 1
ATOM 988 C CA . ARG A 1 116 ? 0.907 9.795 5.841 1.00 92.81 116 ARG A CA 1
ATOM 989 C C . ARG A 1 116 ? 1.369 9.800 7.284 1.00 92.81 116 ARG A C 1
ATOM 991 O O . ARG A 1 116 ? 2.162 8.942 7.663 1.00 92.81 116 ARG A O 1
ATOM 998 N N . ASP A 1 117 ? 0.759 10.663 8.079 1.00 94.31 117 ASP A N 1
ATOM 999 C CA . ASP A 1 117 ? 1.016 10.785 9.510 1.00 94.31 117 ASP A CA 1
ATOM 1000 C C . ASP A 1 117 ? -0.299 10.702 10.282 1.00 94.31 117 ASP A C 1
ATOM 1002 O O . ASP A 1 117 ? -1.364 11.020 9.751 1.00 94.31 117 ASP A O 1
ATOM 1006 N N . GLY A 1 118 ? -0.252 10.204 11.514 1.00 95.12 118 GLY A N 1
ATOM 1007 C CA . GLY A 1 118 ? -1.461 9.951 12.286 1.00 95.12 118 GLY A CA 1
ATOM 1008 C C . GLY A 1 118 ? -1.253 8.991 13.446 1.00 95.12 118 GLY A C 1
ATOM 1009 O O . GLY A 1 118 ? -0.128 8.599 13.761 1.00 95.12 118 GLY A O 1
ATOM 1010 N N . PHE A 1 119 ? -2.357 8.609 14.078 1.00 95.56 119 PHE A N 1
ATOM 1011 C CA . PHE A 1 119 ? -2.362 7.704 15.219 1.00 95.56 119 PHE A CA 1
ATOM 1012 C C . PHE A 1 119 ? -3.555 6.755 15.160 1.00 95.56 119 PHE A C 1
ATOM 1014 O O . PHE A 1 119 ? -4.563 7.021 14.510 1.00 95.56 119 PHE A O 1
ATOM 1021 N N . THR A 1 120 ? -3.427 5.628 15.854 1.00 96.69 120 THR A N 1
ATOM 1022 C CA . THR A 1 120 ? -4.494 4.644 16.009 1.00 96.69 120 THR A CA 1
ATOM 1023 C C . THR A 1 120 ? -4.469 4.101 17.431 1.00 96.69 120 THR A C 1
ATOM 1025 O O . THR A 1 120 ? -3.427 3.639 17.905 1.00 96.69 120 THR A O 1
ATOM 1028 N N . GLU A 1 121 ? -5.626 4.125 18.082 1.00 95.81 121 GLU A N 1
ATOM 1029 C CA . GLU A 1 121 ? -5.863 3.577 19.413 1.00 95.81 121 GLU A CA 1
ATOM 1030 C C . GLU A 1 121 ? -7.021 2.582 19.379 1.00 95.81 121 GLU A C 1
ATOM 1032 O O . GLU A 1 121 ? -8.059 2.833 18.766 1.00 95.81 121 GLU A O 1
ATOM 1037 N N . PHE A 1 122 ? -6.841 1.449 20.053 1.00 96.62 122 PHE A N 1
ATOM 1038 C CA . PHE A 1 122 ? -7.839 0.386 20.130 1.00 96.62 122 PHE A CA 1
ATOM 1039 C C . PHE A 1 122 ? -8.545 0.444 21.480 1.00 96.62 122 PHE A C 1
ATOM 1041 O O . PHE A 1 122 ? -7.897 0.492 22.527 1.00 96.62 122 PHE A O 1
ATOM 1048 N N . LYS A 1 123 ? -9.875 0.383 21.453 1.00 96.50 123 LYS A N 1
ATOM 1049 C CA . LYS A 1 123 ? -10.731 0.224 22.624 1.00 96.50 123 LYS A CA 1
ATOM 1050 C C . LYS A 1 123 ? -11.456 -1.109 22.511 1.00 96.50 123 LYS A C 1
ATOM 1052 O O . LYS A 1 123 ? -12.257 -1.312 21.604 1.00 96.50 123 LYS A O 1
ATOM 1057 N N . ILE A 1 124 ? -11.178 -2.002 23.448 1.00 97.19 124 ILE A N 1
ATOM 1058 C CA . ILE A 1 124 ? -11.694 -3.369 23.439 1.00 97.19 124 ILE A CA 1
ATOM 1059 C C . I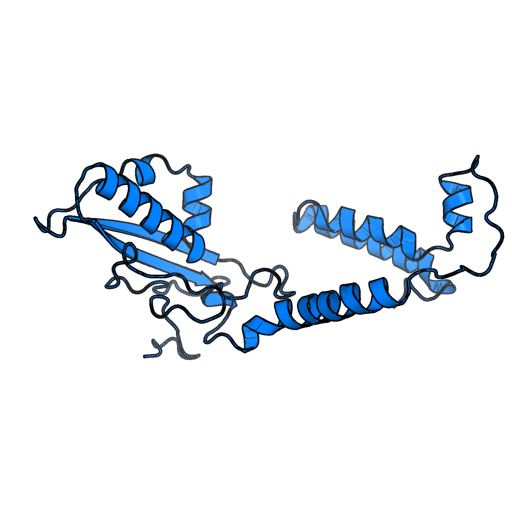LE A 1 124 ? -12.696 -3.486 24.576 1.00 97.19 124 ILE A C 1
ATOM 1061 O O . ILE A 1 124 ? -12.395 -3.065 25.693 1.00 97.19 124 ILE A O 1
ATOM 1065 N N . ILE A 1 125 ? -13.883 -4.010 24.292 1.00 96.25 125 ILE A N 1
ATOM 1066 C CA . ILE A 1 125 ? -14.984 -4.101 25.253 1.00 96.25 125 ILE A CA 1
ATOM 1067 C C . ILE A 1 125 ? -15.534 -5.523 25.229 1.00 96.25 125 ILE A C 1
ATOM 1069 O O . ILE A 1 125 ? -15.818 -6.052 24.159 1.00 96.25 125 ILE A O 1
ATOM 1073 N N . ASP A 1 126 ? -15.720 -6.132 26.394 1.00 95.25 126 ASP A N 1
ATOM 1074 C CA . ASP A 1 126 ? -16.480 -7.378 26.510 1.00 95.25 126 ASP A CA 1
ATOM 1075 C C . ASP A 1 126 ? -17.968 -7.103 26.240 1.00 95.25 126 ASP A C 1
ATOM 1077 O O . ASP A 1 126 ? -18.587 -6.294 26.934 1.00 95.25 126 ASP A O 1
ATOM 1081 N N . LYS A 1 127 ? -18.571 -7.777 25.255 1.00 92.88 127 LYS A N 1
ATOM 1082 C CA . LYS A 1 127 ? -19.989 -7.580 24.913 1.00 92.88 127 LYS A CA 1
ATOM 1083 C C . LYS A 1 127 ? -20.945 -8.038 26.015 1.00 92.88 127 LYS A C 1
ATOM 1085 O O . LYS A 1 127 ? -22.064 -7.537 26.076 1.00 92.88 127 LYS A O 1
ATOM 1090 N N . LYS A 1 128 ? -20.530 -8.964 26.889 1.00 92.31 128 LYS A N 1
ATOM 1091 C CA . LYS A 1 128 ? -21.363 -9.464 27.995 1.00 92.31 128 LYS A CA 1
ATOM 1092 C C . LYS A 1 128 ? -21.373 -8.508 29.182 1.00 92.31 128 LYS A C 1
ATOM 1094 O O . LYS A 1 128 ? -22.427 -8.269 29.761 1.00 92.31 128 LYS A O 1
ATOM 1099 N N . THR A 1 129 ? -20.205 -7.993 29.563 1.00 91.56 129 THR A N 1
ATOM 1100 C CA . THR A 1 129 ? -20.044 -7.190 30.789 1.00 91.56 129 THR A CA 1
ATOM 1101 C C . THR A 1 129 ? -19.966 -5.686 30.532 1.00 91.56 129 THR A C 1
ATOM 1103 O O . THR A 1 129 ? -20.160 -4.898 31.454 1.00 91.56 129 THR A O 1
ATOM 1106 N N . GLY A 1 130 ? -19.680 -5.266 29.297 1.00 91.75 130 GLY A N 1
ATOM 1107 C CA . GLY A 1 130 ? -19.450 -3.867 28.935 1.00 91.75 130 GLY A CA 1
ATOM 1108 C C . GLY A 1 130 ? -18.128 -3.298 29.461 1.00 91.75 130 GLY A C 1
ATOM 1109 O O . GLY A 1 130 ? -17.876 -2.100 29.315 1.00 91.75 130 GLY A O 1
ATOM 1110 N N . LEU A 1 131 ? -17.280 -4.127 30.078 1.00 92.38 131 LEU A N 1
ATOM 1111 C CA . LEU A 1 131 ? -16.028 -3.691 30.684 1.00 92.38 131 LEU A CA 1
ATOM 1112 C C . LEU A 1 131 ? -14.899 -3.601 29.647 1.00 92.38 131 LEU A C 1
ATOM 1114 O O . LEU A 1 131 ? -14.846 -4.409 28.713 1.00 92.38 131 LEU A O 1
ATOM 1118 N N . PRO A 1 132 ? -13.977 -2.631 29.798 1.00 94.31 132 PRO A N 1
ATOM 1119 C CA . PRO A 1 132 ? -12.812 -2.533 28.935 1.00 94.31 132 PRO A CA 1
ATOM 1120 C C . PRO A 1 132 ? -11.848 -3.701 29.178 1.00 94.31 132 PRO A C 1
ATOM 1122 O O . PRO A 1 132 ? -11.574 -4.070 30.320 1.00 94.31 132 PRO A O 1
ATOM 1125 N N . LEU A 1 133 ? -11.293 -4.245 28.096 1.00 94.38 133 LEU A N 1
ATOM 1126 C CA . LEU A 1 133 ? -10.326 -5.342 28.120 1.00 94.38 133 LEU A CA 1
ATOM 1127 C C . LEU A 1 133 ? -8.936 -4.867 27.681 1.00 94.38 133 LEU A C 1
ATOM 1129 O O . LEU A 1 133 ? -8.792 -3.930 26.894 1.00 94.38 133 LEU A O 1
ATOM 1133 N N . LEU A 1 134 ? -7.899 -5.554 28.164 1.00 93.69 134 LEU A N 1
ATOM 1134 C CA . LEU A 1 134 ? -6.508 -5.312 27.780 1.00 93.69 134 LEU A CA 1
ATOM 1135 C C . LEU A 1 134 ? -6.004 -6.459 26.900 1.00 93.69 134 LEU A C 1
ATOM 1137 O O . LEU A 1 134 ? -5.895 -7.587 27.373 1.00 93.69 134 LEU A O 1
ATOM 1141 N N . SER A 1 135 ? -5.653 -6.165 25.645 1.00 93.19 135 SER A N 1
ATOM 1142 C CA . SER A 1 135 ? -5.057 -7.154 24.734 1.00 93.19 135 SER A CA 1
ATOM 1143 C C . SER A 1 135 ? -3.561 -7.337 25.001 1.00 93.19 135 SER A C 1
ATOM 1145 O O . SER A 1 135 ? -2.797 -6.376 25.153 1.00 93.19 135 SER A O 1
ATOM 1147 N N . GLU A 1 136 ? -3.121 -8.591 25.047 1.00 92.62 136 GLU A N 1
ATOM 1148 C CA . GLU A 1 136 ? -1.701 -8.946 25.051 1.00 92.62 136 GLU A CA 1
ATOM 1149 C C . GLU A 1 136 ? -1.090 -8.794 23.660 1.00 92.62 136 GLU A C 1
ATOM 1151 O O . GLU A 1 136 ? 0.013 -8.255 23.538 1.00 92.62 136 GLU A O 1
ATOM 1156 N N . SER A 1 137 ? -1.825 -9.167 22.607 1.00 92.31 137 SER A N 1
ATOM 1157 C CA . SER A 1 137 ? -1.366 -9.023 21.226 1.00 92.31 137 SER A CA 1
ATOM 1158 C C . SER A 1 137 ? -1.042 -7.571 20.886 1.00 92.31 137 SER A C 1
ATOM 1160 O O . SER A 1 137 ? -0.006 -7.304 20.280 1.00 92.31 137 SER A O 1
ATOM 1162 N N . LEU A 1 138 ? -1.859 -6.615 21.345 1.00 92.25 138 LEU A N 1
ATOM 1163 C CA . LEU A 1 138 ? -1.603 -5.187 21.149 1.00 92.25 138 LEU A CA 1
ATOM 1164 C C . LEU A 1 138 ? -0.345 -4.705 21.895 1.00 92.25 138 LEU A C 1
ATOM 1166 O O . LEU A 1 138 ? 0.391 -3.862 21.380 1.00 92.25 138 LEU A O 1
ATOM 1170 N N . ARG A 1 139 ? -0.067 -5.252 23.088 1.00 92.56 139 ARG A N 1
ATOM 1171 C CA . ARG A 1 139 ? 1.150 -4.943 23.866 1.00 92.56 139 ARG A CA 1
ATOM 1172 C C . ARG A 1 139 ? 2.415 -5.530 23.238 1.00 92.56 139 ARG A C 1
ATOM 1174 O O . ARG A 1 139 ? 3.487 -4.955 23.402 1.00 92.56 139 ARG A O 1
ATOM 1181 N N . ALA A 1 140 ? 2.295 -6.635 22.506 1.00 93.25 140 ALA A N 1
ATOM 1182 C CA . ALA A 1 140 ? 3.412 -7.291 21.830 1.00 93.25 140 ALA A CA 1
ATOM 1183 C C . ALA A 1 140 ? 3.843 -6.601 20.516 1.00 93.25 140 ALA A C 1
ATOM 1185 O O . ALA A 1 140 ? 4.903 -6.922 19.970 1.00 93.25 140 ALA A O 1
ATOM 1186 N N . VAL A 1 141 ? 3.050 -5.655 19.993 1.00 93.94 141 VAL A N 1
ATOM 1187 C CA . VAL A 1 141 ? 3.348 -4.952 18.735 1.00 93.94 141 VAL A CA 1
ATOM 1188 C C . VAL A 1 141 ? 4.624 -4.117 18.869 1.00 93.94 141 VAL A C 1
ATOM 1190 O O . VAL A 1 141 ? 4.730 -3.222 19.708 1.00 93.94 141 VAL A O 1
ATOM 1193 N N . LYS A 1 142 ? 5.598 -4.350 17.983 1.00 94.50 142 LYS A N 1
ATOM 1194 C CA . LYS A 1 142 ? 6.854 -3.583 17.966 1.00 94.50 142 LYS A CA 1
ATOM 1195 C C . LYS A 1 142 ? 6.608 -2.145 17.509 1.00 94.50 142 LYS A C 1
ATOM 1197 O O . LYS A 1 142 ? 5.762 -1.895 16.650 1.00 94.50 142 LYS A O 1
ATOM 1202 N N . GLY A 1 143 ? 7.436 -1.202 17.966 1.00 93.44 143 GLY A N 1
ATOM 1203 C CA . GLY A 1 143 ? 7.306 0.222 17.612 1.00 93.44 143 GLY A CA 1
ATOM 1204 C C . GLY A 1 143 ? 7.189 0.488 16.103 1.00 93.44 143 GLY A C 1
ATOM 1205 O O . GLY A 1 143 ? 6.311 1.233 15.675 1.00 93.44 143 GLY A O 1
ATOM 1206 N N . LYS A 1 144 ? 7.984 -0.206 15.272 1.00 90.69 144 LYS A N 1
ATOM 1207 C CA . LYS A 1 144 ? 7.910 -0.094 13.801 1.00 90.69 144 LYS A CA 1
ATOM 1208 C C . LYS A 1 144 ? 6.567 -0.565 13.227 1.00 90.69 144 LYS A C 1
ATOM 1210 O O . LYS A 1 144 ? 6.055 0.048 12.291 1.00 90.69 144 LYS A O 1
ATOM 1215 N N . GLN A 1 145 ? 5.992 -1.637 13.775 1.00 93.88 145 GLN A N 1
ATOM 1216 C CA . GLN A 1 145 ? 4.677 -2.139 13.363 1.00 93.88 145 GLN A CA 1
ATOM 1217 C C . GLN A 1 145 ? 3.580 -1.158 13.781 1.00 93.88 145 GLN A C 1
ATOM 1219 O O . GLN A 1 145 ? 2.740 -0.818 12.955 1.00 93.88 145 GLN A O 1
ATOM 1224 N N . LYS A 1 146 ? 3.652 -0.623 15.010 1.00 93.00 146 LYS A N 1
ATOM 1225 C CA . LYS A 1 146 ? 2.713 0.389 15.513 1.00 93.00 146 LYS A CA 1
ATOM 1226 C C . LYS A 1 146 ? 2.709 1.642 14.637 1.00 93.00 146 LYS A C 1
ATOM 1228 O O . LYS A 1 146 ? 1.646 2.072 14.204 1.00 93.00 146 LYS A O 1
ATOM 1233 N N . TYR A 1 147 ? 3.888 2.173 14.311 1.00 91.38 147 TYR A N 1
ATOM 1234 C CA . TYR A 1 147 ? 4.018 3.325 13.414 1.00 91.38 147 TYR A CA 1
ATOM 1235 C C . TYR A 1 147 ? 3.461 3.027 12.014 1.00 91.38 147 TYR A C 1
ATOM 1237 O O . TYR A 1 147 ? 2.702 3.812 11.458 1.00 91.38 147 TYR A O 1
ATOM 1245 N N . THR A 1 148 ? 3.778 1.855 11.456 1.00 91.25 148 THR A N 1
ATOM 1246 C CA . THR A 1 148 ? 3.300 1.473 10.118 1.00 91.25 148 THR A CA 1
ATOM 1247 C C . THR A 1 148 ? 1.779 1.302 10.073 1.00 91.25 148 THR A C 1
ATOM 1249 O O . THR A 1 148 ? 1.177 1.654 9.058 1.00 91.25 148 THR A O 1
ATOM 1252 N N . MET A 1 149 ? 1.183 0.769 11.144 1.00 95.69 149 MET A N 1
ATOM 1253 C CA . MET A 1 149 ? -0.254 0.530 11.299 1.00 95.69 149 MET A CA 1
ATOM 1254 C C . MET A 1 149 ? -1.048 1.817 11.525 1.00 95.69 149 MET A C 1
ATOM 1256 O O . MET A 1 149 ? -2.177 1.901 11.060 1.00 95.69 149 MET A O 1
ATOM 1260 N N . ALA A 1 150 ? -0.460 2.824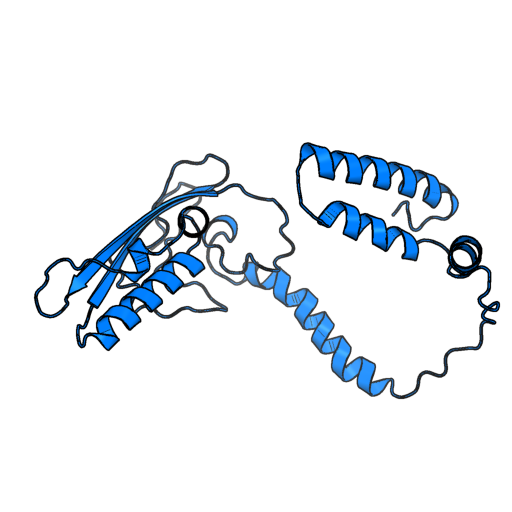 12.178 1.00 93.62 150 ALA A N 1
ATOM 1261 C CA . ALA A 1 150 ? -1.150 4.032 12.638 1.00 93.62 150 ALA A CA 1
ATOM 1262 C C . ALA A 1 150 ? -2.008 4.747 11.580 1.00 93.62 150 ALA A C 1
ATOM 1264 O O . ALA A 1 150 ? -2.980 5.402 11.940 1.00 93.62 150 ALA A O 1
ATOM 1265 N N . THR A 1 151 ? -1.659 4.624 10.298 1.00 94.19 151 THR A N 1
ATOM 1266 C CA . THR A 1 151 ? -2.346 5.283 9.177 1.00 94.19 151 THR A CA 1
ATOM 1267 C C . THR A 1 151 ? -2.824 4.319 8.088 1.00 94.19 151 THR A C 1
ATOM 1269 O O . THR A 1 151 ? -3.231 4.780 7.020 1.00 94.19 151 THR A O 1
ATOM 1272 N N . LYS A 1 152 ? -2.752 2.999 8.320 1.00 95.12 152 LYS A N 1
ATOM 1273 C CA . LYS A 1 152 ? -3.046 1.956 7.322 1.00 95.12 152 LYS A CA 1
ATOM 1274 C C . LYS A 1 152 ? -4.263 1.120 7.727 1.00 95.12 152 LYS A C 1
ATOM 1276 O O . LYS A 1 152 ? -4.125 0.267 8.605 1.00 95.12 152 LYS A O 1
ATOM 1281 N N . PRO A 1 153 ? -5.423 1.308 7.074 1.00 95.44 153 PRO A N 1
ATOM 1282 C CA . PRO A 1 153 ? -6.655 0.613 7.435 1.00 95.44 153 PRO A CA 1
ATOM 1283 C C . PRO A 1 153 ? -6.548 -0.913 7.401 1.00 95.44 153 PRO A C 1
ATOM 1285 O O . PRO A 1 153 ? -7.097 -1.580 8.271 1.00 95.44 153 PRO A O 1
ATOM 1288 N N . ASP A 1 154 ? -5.789 -1.473 6.454 1.00 95.25 154 ASP A N 1
ATOM 1289 C CA . ASP A 1 154 ? -5.599 -2.923 6.324 1.00 95.25 154 ASP A CA 1
ATOM 1290 C C . ASP A 1 154 ? -4.869 -3.533 7.517 1.00 95.25 154 ASP A C 1
ATOM 1292 O O . ASP A 1 154 ? -5.231 -4.614 7.979 1.00 95.25 154 ASP A O 1
ATOM 1296 N N . LEU A 1 155 ? -3.858 -2.838 8.039 1.00 96.06 155 LEU A N 1
ATOM 1297 C CA . LEU A 1 155 ? -3.130 -3.278 9.227 1.00 96.06 155 LEU A CA 1
ATOM 1298 C C . LEU A 1 155 ? -3.955 -3.084 10.498 1.00 96.06 155 LEU A C 1
ATOM 1300 O O . LEU A 1 155 ? -3.890 -3.915 11.399 1.00 96.06 155 LEU A O 1
ATOM 1304 N N . VAL A 1 156 ? -4.736 -2.005 10.564 1.00 96.94 156 VAL A N 1
ATOM 1305 C CA . VAL A 1 156 ? -5.630 -1.730 11.694 1.00 96.94 156 VAL A CA 1
ATOM 1306 C C . VAL A 1 156 ? -6.709 -2.809 11.790 1.00 96.94 156 VAL A C 1
ATOM 1308 O O . VAL A 1 156 ? -6.931 -3.358 12.868 1.00 96.94 156 VAL A O 1
ATOM 1311 N N . TRP A 1 157 ? -7.326 -3.164 10.659 1.00 97.38 157 TRP A N 1
ATOM 1312 C CA . TRP A 1 157 ? -8.301 -4.249 10.580 1.00 97.38 157 TRP A CA 1
ATOM 1313 C C . TRP A 1 157 ? -7.673 -5.600 10.935 1.00 97.38 157 TRP A C 1
ATOM 1315 O O . TRP A 1 157 ? -8.216 -6.309 11.778 1.00 97.38 157 TRP A O 1
ATOM 1325 N N . GLN A 1 158 ? -6.495 -5.931 10.391 1.00 96.75 158 GLN A N 1
ATOM 1326 C CA . GLN A 1 158 ? -5.776 -7.163 10.755 1.00 96.75 158 GLN A CA 1
ATOM 1327 C C . GLN A 1 158 ? -5.507 -7.248 12.261 1.00 96.75 158 GLN A C 1
ATOM 1329 O O . GLN A 1 158 ? -5.728 -8.293 12.866 1.00 96.75 158 GLN A O 1
ATOM 1334 N N . MET A 1 159 ? -5.080 -6.149 12.888 1.00 97.50 159 MET A N 1
ATOM 1335 C CA . MET A 1 159 ? -4.874 -6.113 14.336 1.00 97.50 159 MET A CA 1
ATOM 1336 C C . MET A 1 159 ? -6.185 -6.324 15.103 1.00 97.50 159 MET A C 1
ATOM 1338 O O . MET A 1 159 ? -6.188 -7.040 16.100 1.00 97.50 159 MET A O 1
ATOM 1342 N N . ALA A 1 160 ? -7.301 -5.755 14.637 1.00 97.25 160 ALA A N 1
ATOM 1343 C CA . ALA A 1 160 ? -8.609 -5.988 15.244 1.00 97.25 160 ALA A CA 1
ATOM 1344 C C . ALA A 1 160 ? -9.045 -7.461 15.152 1.00 97.25 160 ALA A C 1
ATOM 1346 O O . ALA A 1 160 ? -9.578 -7.987 16.127 1.00 97.25 160 ALA A O 1
ATOM 1347 N N . GLN A 1 161 ? -8.763 -8.144 14.035 1.00 97.44 161 GLN A N 1
ATOM 1348 C CA . GLN A 1 161 ? -9.019 -9.583 13.900 1.00 97.44 161 GLN A CA 1
ATOM 1349 C C . GLN A 1 161 ? -8.145 -10.408 14.856 1.00 97.44 161 GLN A C 1
ATOM 1351 O O . GLN A 1 161 ? -8.670 -11.261 15.562 1.00 97.44 161 GLN A O 1
ATOM 1356 N N . ILE A 1 162 ? -6.848 -10.094 14.968 1.00 96.88 162 ILE A N 1
ATOM 1357 C CA . ILE A 1 162 ? -5.936 -10.764 15.916 1.00 96.88 162 ILE A CA 1
ATOM 1358 C C . ILE A 1 162 ? -6.425 -10.593 17.362 1.00 96.88 162 ILE A C 1
ATOM 1360 O O . ILE A 1 162 ? -6.410 -11.544 18.138 1.00 96.88 162 ILE A O 1
ATOM 1364 N N . ILE A 1 163 ? -6.879 -9.390 17.733 1.00 96.81 163 ILE A N 1
ATOM 1365 C CA . ILE A 1 163 ? -7.451 -9.133 19.062 1.00 96.81 163 ILE A CA 1
ATOM 1366 C C . ILE A 1 163 ? -8.720 -9.965 19.269 1.00 96.81 163 ILE A C 1
ATOM 1368 O O . ILE A 1 163 ? -8.895 -10.543 20.339 1.00 96.81 163 ILE A O 1
ATOM 1372 N N . ARG A 1 164 ? -9.604 -10.038 18.265 1.00 95.50 164 ARG A N 1
ATOM 1373 C CA . ARG A 1 164 ? -10.821 -10.854 18.347 1.00 95.50 164 ARG A CA 1
ATOM 1374 C C . ARG A 1 164 ? -10.474 -12.323 18.592 1.00 95.50 164 ARG A C 1
ATOM 1376 O O . ARG A 1 164 ? -10.997 -12.908 19.532 1.00 95.50 164 ARG A O 1
ATOM 1383 N N . GLU A 1 165 ? -9.547 -12.878 17.815 1.00 96.31 165 GLU A N 1
ATOM 1384 C CA . GLU A 1 165 ? -9.074 -14.261 17.957 1.00 96.31 165 GLU A CA 1
ATOM 1385 C C . GLU A 1 165 ? -8.442 -14.523 19.339 1.00 96.31 165 GLU A C 1
ATOM 1387 O O . GLU A 1 165 ? -8.693 -15.567 19.943 1.00 96.31 165 GLU A O 1
ATOM 1392 N N . GLU A 1 166 ? -7.680 -13.563 19.885 1.00 96.62 166 GLU A N 1
ATOM 1393 C CA . GLU A 1 166 ? -7.114 -13.637 21.244 1.00 96.62 166 GLU A CA 1
ATOM 1394 C C . GLU A 1 166 ? -8.211 -13.849 22.303 1.00 96.62 166 GLU A C 1
ATOM 1396 O O . GLU A 1 166 ? -8.063 -14.681 23.203 1.00 96.62 166 GLU A O 1
ATOM 1401 N N . PHE A 1 167 ? -9.312 -13.098 22.213 1.00 96.12 167 PHE A N 1
ATOM 1402 C CA . PHE A 1 167 ? -10.408 -13.169 23.182 1.00 96.12 167 PHE A CA 1
ATOM 1403 C C . PHE A 1 167 ? -11.370 -14.330 22.920 1.00 96.12 167 PHE A C 1
ATOM 1405 O O . PHE A 1 167 ? -11.825 -14.951 23.883 1.00 96.12 167 PHE A O 1
ATOM 1412 N N . GLU A 1 168 ? -11.603 -14.700 21.660 1.00 95.00 168 GLU A N 1
ATOM 1413 C CA . GLU A 1 168 ? -12.352 -15.907 21.295 1.00 95.00 168 GLU A CA 1
ATOM 1414 C C . GLU A 1 168 ? -11.690 -17.161 21.881 1.00 95.00 168 GLU A C 1
ATOM 1416 O O . GLU A 1 168 ? -12.371 -17.993 22.481 1.00 95.00 168 GLU A O 1
ATOM 1421 N N . ALA A 1 169 ? -10.355 -17.256 21.823 1.00 95.56 169 ALA A N 1
ATOM 1422 C CA . ALA A 1 169 ? -9.599 -18.342 22.451 1.00 95.56 169 ALA A CA 1
ATOM 1423 C C . ALA A 1 169 ? -9.746 -18.376 23.986 1.00 95.56 169 ALA A C 1
ATOM 1425 O O . ALA A 1 169 ? -9.634 -19.436 24.601 1.00 95.56 169 ALA A O 1
ATOM 1426 N N . LYS A 1 170 ? -10.030 -17.225 24.610 1.00 94.62 170 LYS A N 1
ATOM 1427 C CA . LYS A 1 170 ? -10.325 -17.081 26.047 1.00 94.62 170 LYS A CA 1
ATOM 1428 C C . LYS A 1 170 ? -11.822 -17.271 26.367 1.00 94.62 170 LYS A C 1
ATOM 1430 O O . LYS A 1 170 ? -12.207 -17.174 27.530 1.00 94.62 170 LYS A O 1
ATOM 1435 N N . GLY A 1 171 ? -12.671 -17.537 25.367 1.00 94.88 171 GLY A N 1
ATOM 1436 C CA . GLY A 1 171 ? -14.125 -17.691 25.519 1.00 94.88 171 GLY A CA 1
ATOM 1437 C C . GLY A 1 171 ? -14.888 -16.378 25.747 1.00 94.88 171 GLY A C 1
ATOM 1438 O O . GLY A 1 171 ? -16.031 -16.400 26.217 1.00 94.88 171 GLY A O 1
ATOM 1439 N N . ILE A 1 172 ? -14.265 -15.236 25.444 1.00 94.50 172 ILE A N 1
ATOM 1440 C CA . ILE A 1 172 ? -14.814 -13.890 25.635 1.00 94.50 172 ILE A CA 1
ATOM 1441 C C . ILE A 1 172 ? -15.221 -13.324 24.270 1.00 94.50 172 ILE A C 1
ATOM 1443 O O . ILE A 1 172 ? -14.414 -13.273 23.347 1.00 94.50 172 ILE A O 1
ATOM 1447 N N . ASP A 1 173 ? -16.465 -12.858 24.150 1.00 94.06 173 ASP A N 1
ATOM 1448 C CA . ASP A 1 173 ? -16.934 -12.156 22.950 1.00 94.06 173 ASP A CA 1
ATOM 1449 C C . ASP A 1 173 ? -16.589 -10.666 23.069 1.00 94.06 173 ASP A C 1
ATOM 1451 O O . ASP A 1 173 ? -17.270 -9.902 23.759 1.00 94.06 173 ASP A O 1
ATOM 1455 N N . ALA A 1 174 ? -15.481 -10.269 22.445 1.00 94.69 174 ALA A N 1
ATOM 1456 C CA . ALA A 1 174 ? -14.963 -8.909 22.496 1.00 94.69 174 ALA A CA 1
ATOM 1457 C C . ALA A 1 174 ? -15.376 -8.094 21.259 1.00 94.69 174 ALA A C 1
ATOM 1459 O O . ALA A 1 174 ? -15.210 -8.531 20.121 1.00 94.69 174 ALA A O 1
ATOM 1460 N N . ALA A 1 175 ? -15.859 -6.871 21.484 1.00 96.44 175 ALA A N 1
ATOM 1461 C CA . ALA A 1 175 ? -16.007 -5.840 20.461 1.00 96.44 175 ALA A CA 1
ATOM 1462 C C . ALA A 1 175 ? -14.734 -4.987 20.394 1.00 96.44 175 ALA A C 1
ATOM 1464 O O . ALA A 1 175 ? -14.213 -4.558 21.430 1.00 96.44 175 ALA A O 1
ATOM 1465 N N . VAL A 1 176 ? -14.252 -4.704 19.183 1.00 97.44 176 VAL A N 1
ATOM 1466 C CA . VAL A 1 176 ? -13.024 -3.928 18.963 1.00 97.44 176 VAL A CA 1
ATOM 1467 C C . VAL A 1 176 ? -13.362 -2.632 18.237 1.00 97.44 176 VAL A C 1
ATOM 1469 O O . VAL A 1 176 ? -13.610 -2.624 17.035 1.00 97.44 176 VAL A O 1
ATOM 1472 N N . TYR A 1 177 ? -13.330 -1.522 18.968 1.00 97.50 177 TYR A N 1
ATOM 1473 C CA . TYR A 1 177 ? -13.508 -0.179 18.424 1.00 97.50 177 TYR A CA 1
ATOM 1474 C C . TYR A 1 177 ? -12.156 0.490 18.221 1.00 97.50 177 TYR A C 1
ATOM 1476 O O . TYR A 1 177 ? -11.213 0.267 18.985 1.00 97.50 177 TYR A O 1
ATOM 1484 N N . VAL A 1 178 ? -12.061 1.345 17.207 1.00 97.06 178 VAL A N 1
ATOM 1485 C CA . VAL A 1 178 ? -10.800 1.993 16.854 1.00 97.06 178 VAL A CA 1
ATOM 1486 C C . VAL A 1 178 ? -10.980 3.494 16.711 1.00 97.06 178 VAL A C 1
ATOM 1488 O O . VAL A 1 178 ? -11.795 3.960 15.923 1.00 97.06 178 VAL A O 1
ATOM 1491 N N . ASN A 1 179 ? -10.160 4.257 17.429 1.00 96.81 179 ASN A N 1
ATOM 1492 C CA . ASN A 1 179 ? -9.972 5.678 17.184 1.00 96.81 179 ASN A CA 1
ATOM 1493 C C . ASN A 1 179 ? -8.726 5.856 16.311 1.00 96.81 179 ASN A C 1
ATOM 1495 O O . ASN A 1 179 ? -7.601 5.752 16.800 1.00 96.81 179 ASN A O 1
ATOM 1499 N N . SER A 1 180 ? -8.928 6.067 15.011 1.00 96.25 180 SER A N 1
ATOM 1500 C CA . SER A 1 180 ? -7.845 6.247 14.042 1.00 96.25 180 SER A CA 1
ATOM 1501 C C . SER A 1 180 ? -7.971 7.599 13.361 1.00 96.25 180 SER A C 1
ATOM 1503 O O . SER A 1 180 ? -9.040 7.940 12.852 1.00 96.25 180 SER A O 1
ATOM 1505 N N . GLN A 1 181 ? -6.874 8.351 13.322 1.00 96.12 181 GLN A N 1
ATOM 1506 C CA . GLN A 1 181 ? -6.783 9.600 12.578 1.00 96.12 181 GLN A CA 1
ATOM 1507 C C . GLN A 1 181 ? -5.578 9.582 11.650 1.00 96.12 181 GLN A C 1
ATOM 1509 O O . GLN A 1 181 ? -4.503 9.113 12.025 1.00 96.12 181 GLN A O 1
ATOM 1514 N N . ALA A 1 182 ? -5.748 10.140 10.456 1.00 96.25 182 ALA A N 1
ATOM 1515 C CA . ALA A 1 182 ? -4.682 10.272 9.476 1.00 96.25 182 ALA A CA 1
ATOM 1516 C C . ALA A 1 182 ? -4.709 11.645 8.798 1.00 96.25 182 ALA A C 1
ATOM 1518 O O . ALA A 1 182 ? -5.757 12.274 8.668 1.00 96.25 182 ALA A O 1
ATOM 1519 N N . GLY A 1 183 ? -3.541 12.089 8.353 1.00 95.25 183 GLY A N 1
ATOM 1520 C CA . GLY A 1 183 ? -3.331 13.235 7.479 1.00 95.25 183 GLY A CA 1
ATOM 1521 C C . GLY A 1 183 ? -2.444 12.823 6.308 1.00 95.25 183 GLY A C 1
ATOM 1522 O O . GLY A 1 183 ? -1.585 11.948 6.443 1.00 95.25 183 GLY A O 1
ATOM 1523 N N . ILE A 1 184 ? -2.668 13.432 5.145 1.00 94.56 184 ILE A N 1
ATOM 1524 C CA . ILE A 1 184 ? -1.899 13.180 3.920 1.00 94.56 184 ILE A CA 1
ATOM 1525 C C . ILE A 1 184 ? -1.100 14.431 3.583 1.00 94.56 184 ILE A C 1
ATOM 1527 O O . ILE A 1 184 ? -1.668 15.517 3.540 1.00 94.56 184 ILE A O 1
ATOM 1531 N N . ASN A 1 185 ? 0.193 14.283 3.289 1.00 93.94 185 ASN A N 1
ATOM 1532 C CA . ASN A 1 185 ? 1.047 15.370 2.790 1.00 93.94 185 ASN A CA 1
ATOM 1533 C C . ASN A 1 185 ? 1.011 16.644 3.658 1.00 93.94 185 ASN A C 1
ATOM 1535 O O . ASN A 1 185 ? 1.027 17.754 3.135 1.00 93.94 185 ASN A O 1
ATOM 1539 N N . GLY A 1 186 ? 0.943 16.485 4.985 1.00 91.38 186 GLY A N 1
ATOM 1540 C CA . GLY A 1 186 ? 0.891 17.602 5.937 1.00 91.38 186 GLY A CA 1
ATOM 1541 C C . GLY A 1 186 ? -0.498 18.215 6.151 1.00 91.38 186 GLY A C 1
ATOM 1542 O O . GLY A 1 186 ? -0.619 19.187 6.893 1.00 91.38 186 GLY A O 1
ATOM 1543 N N . ALA A 1 187 ? -1.552 17.664 5.539 1.00 91.88 187 ALA A N 1
ATOM 1544 C CA . ALA A 1 187 ? -2.925 18.085 5.802 1.00 91.88 187 ALA A CA 1
ATOM 1545 C C . ALA A 1 187 ? -3.369 17.758 7.248 1.00 91.88 187 ALA A C 1
ATOM 1547 O O . ALA A 1 187 ? -2.848 16.808 7.845 1.00 91.88 187 ALA A O 1
ATOM 1548 N N . PRO A 1 188 ? -4.360 18.492 7.803 1.00 93.75 188 PRO A N 1
ATOM 1549 C CA . PRO A 1 188 ? -4.896 18.232 9.138 1.00 93.75 188 PRO A CA 1
ATOM 1550 C C . PRO A 1 188 ? -5.393 16.795 9.318 1.00 93.75 188 PRO A C 1
ATOM 1552 O O . PRO A 1 188 ? -5.947 16.197 8.393 1.00 93.75 188 PRO A O 1
ATOM 1555 N N . LEU A 1 189 ? -5.234 16.273 10.536 1.00 95.44 189 LEU A N 1
ATOM 1556 C CA . LEU A 1 189 ? -5.702 14.939 10.893 1.00 95.44 189 LEU A CA 1
ATOM 1557 C C . LEU A 1 189 ? -7.229 14.863 10.835 1.00 95.44 189 LEU A C 1
ATOM 1559 O O . LEU A 1 189 ? -7.930 15.713 11.387 1.00 95.44 189 LEU A O 1
ATOM 1563 N N . LYS A 1 190 ? -7.737 13.810 10.195 1.00 95.44 190 LYS A N 1
ATOM 1564 C CA . LYS A 1 190 ? -9.163 13.481 10.155 1.00 95.44 190 LYS A CA 1
ATOM 1565 C C . LYS A 1 190 ? -9.397 12.026 10.561 1.00 95.44 190 LYS A C 1
ATOM 1567 O O . LYS A 1 190 ? -8.511 11.196 10.342 1.00 95.44 190 LYS A O 1
ATOM 1572 N N . PRO A 1 191 ? -10.566 11.704 11.142 1.00 96.31 191 PRO A N 1
ATOM 1573 C CA . PRO A 1 191 ? -10.962 10.325 11.408 1.00 96.31 191 PRO A CA 1
ATOM 1574 C C . PRO A 1 191 ? -10.880 9.440 10.156 1.00 96.31 191 PRO A C 1
ATOM 1576 O O . PRO A 1 191 ? -11.523 9.712 9.151 1.00 96.31 191 PRO A O 1
ATOM 1579 N N . LEU A 1 192 ? -10.083 8.374 10.204 1.00 96.31 192 LEU A N 1
ATOM 1580 C CA . LEU A 1 192 ? -9.895 7.455 9.073 1.00 96.31 192 LEU A CA 1
ATOM 1581 C C . LEU A 1 192 ? -10.925 6.319 9.079 1.00 96.31 192 LEU A C 1
ATOM 1583 O O . LEU A 1 192 ? -11.452 5.937 8.037 1.00 96.31 192 LEU A O 1
ATOM 1587 N N . ILE A 1 193 ? -11.204 5.787 10.267 1.00 96.81 193 ILE A N 1
ATOM 1588 C CA . ILE A 1 193 ? -12.109 4.660 10.503 1.00 96.81 193 ILE A CA 1
ATOM 1589 C C . ILE A 1 193 ? -13.242 5.141 11.401 1.00 96.81 193 ILE A C 1
ATOM 1591 O O . ILE A 1 193 ? -13.013 5.932 12.318 1.00 96.81 193 ILE A O 1
ATOM 1595 N N . ASN A 1 194 ? -14.457 4.661 11.145 1.00 96.12 194 ASN A N 1
ATOM 1596 C CA . ASN A 1 194 ? -15.613 4.967 11.970 1.00 96.12 194 ASN A CA 1
ATOM 1597 C C . ASN A 1 194 ? -15.417 4.410 13.399 1.00 96.12 194 ASN A C 1
ATOM 1599 O O . ASN A 1 194 ? -15.400 3.188 13.575 1.00 96.12 194 ASN A O 1
ATOM 1603 N N . PRO A 1 195 ? -15.333 5.269 14.435 1.00 95.31 195 PRO A N 1
ATOM 1604 C CA . PRO A 1 195 ? -15.051 4.833 15.803 1.00 95.31 195 PRO A CA 1
ATOM 1605 C C . PRO A 1 195 ? -16.194 4.045 16.452 1.00 95.31 195 PRO A C 1
ATOM 1607 O O . PRO A 1 195 ? -15.996 3.428 17.497 1.00 95.31 195 PRO A O 1
ATOM 1610 N N . HIS A 1 196 ? -17.384 4.057 15.851 1.00 95.00 196 HIS A N 1
ATOM 1611 C CA . HIS A 1 196 ? -18.559 3.333 16.334 1.00 95.00 196 HIS A CA 1
ATOM 1612 C C . HIS A 1 196 ? -18.735 1.962 15.677 1.00 95.00 196 HIS A C 1
ATOM 1614 O O . HIS A 1 196 ? -19.677 1.249 16.009 1.00 95.00 196 HIS A O 1
ATOM 1620 N N . THR A 1 197 ? -17.855 1.583 14.747 1.00 95.94 197 THR A N 1
ATOM 1621 C CA . THR A 1 197 ? -17.909 0.261 14.117 1.00 95.94 197 THR A CA 1
ATOM 1622 C C . THR A 1 197 ? -17.100 -0.749 14.920 1.00 95.94 197 THR A C 1
ATOM 1624 O O . THR A 1 197 ? -15.941 -0.494 15.249 1.00 95.94 197 THR A O 1
ATOM 1627 N N . ASP A 1 198 ? -17.699 -1.908 15.204 1.00 96.62 198 ASP A N 1
ATOM 1628 C CA . ASP A 1 198 ? -16.969 -3.068 15.717 1.00 96.62 198 ASP A CA 1
ATOM 1629 C C . ASP A 1 198 ? -16.107 -3.651 14.589 1.00 96.62 198 ASP A C 1
ATOM 1631 O O . ASP A 1 198 ? -16.562 -4.445 13.761 1.00 96.62 198 ASP A O 1
ATOM 1635 N N . LEU A 1 199 ? -14.846 -3.225 14.547 1.00 96.56 199 LEU A N 1
ATOM 1636 C CA . LEU A 1 199 ? -13.879 -3.649 13.541 1.00 96.56 199 LEU A CA 1
ATOM 1637 C C . LEU A 1 199 ? -13.471 -5.117 13.727 1.00 96.56 199 LEU A C 1
ATOM 1639 O O . LEU A 1 199 ? -12.983 -5.740 12.786 1.00 96.56 199 LEU A O 1
ATOM 1643 N N . GLY A 1 200 ? -13.707 -5.679 14.918 1.00 94.69 200 GLY A N 1
ATOM 1644 C CA . GLY A 1 200 ? -13.585 -7.107 15.171 1.00 94.69 200 GLY A CA 1
ATOM 1645 C C . GLY A 1 200 ? -14.604 -7.890 14.349 1.00 94.69 200 GLY A C 1
ATOM 1646 O O . GLY A 1 200 ? -14.242 -8.870 13.715 1.00 94.69 200 GLY A O 1
ATOM 1647 N N . ALA A 1 201 ? -15.856 -7.442 14.268 1.00 95.25 201 ALA A N 1
ATOM 1648 C CA . ALA A 1 201 ? -16.898 -8.101 13.470 1.00 95.25 201 ALA A CA 1
ATOM 1649 C C . ALA A 1 201 ? -16.917 -7.683 11.984 1.00 95.25 201 ALA A C 1
ATOM 1651 O O . ALA A 1 201 ? -17.505 -8.379 11.151 1.00 95.25 201 ALA A O 1
ATOM 1652 N N . ALA A 1 202 ? -16.296 -6.553 11.640 1.00 95.94 202 ALA A N 1
ATOM 1653 C CA . ALA A 1 202 ? -16.289 -6.017 10.283 1.00 95.94 202 ALA A CA 1
ATOM 1654 C C . ALA A 1 202 ? -15.572 -6.942 9.284 1.00 95.94 202 ALA A C 1
ATOM 1656 O O . ALA A 1 202 ? -14.483 -7.460 9.546 1.00 95.94 202 ALA A O 1
ATOM 1657 N N . LYS A 1 203 ? -16.162 -7.103 8.095 1.00 95.31 203 LYS A N 1
ATOM 1658 C CA . LYS A 1 203 ? -15.540 -7.822 6.975 1.00 95.31 203 LYS A CA 1
ATOM 1659 C C . LYS A 1 203 ? -14.631 -6.889 6.178 1.00 95.31 203 LYS A C 1
ATOM 1661 O O . LYS A 1 203 ? -14.894 -5.690 6.090 1.00 95.31 203 LYS A O 1
ATOM 1666 N N . TRP A 1 204 ? -13.592 -7.470 5.584 1.00 94.56 204 TRP A N 1
ATOM 1667 C CA . TRP A 1 204 ? -12.732 -6.793 4.622 1.00 94.56 204 TRP A CA 1
ATOM 1668 C C . TRP A 1 204 ? -13.182 -7.111 3.196 1.00 94.56 204 TRP A C 1
ATOM 1670 O O . TRP A 1 204 ? -13.165 -8.274 2.786 1.00 94.56 204 TRP A O 1
ATOM 1680 N N . ASP A 1 205 ? -13.545 -6.086 2.431 1.00 94.00 205 ASP A N 1
ATOM 1681 C CA . ASP A 1 205 ? -13.708 -6.181 0.985 1.00 94.00 205 ASP A CA 1
ATOM 1682 C C . ASP A 1 205 ? -12.379 -5.844 0.290 1.00 94.00 205 ASP A C 1
ATOM 1684 O O . ASP A 1 205 ? -11.768 -4.796 0.515 1.00 94.00 205 ASP A O 1
ATOM 1688 N N . TYR A 1 206 ? -11.894 -6.773 -0.536 1.00 90.06 206 TYR A N 1
ATOM 1689 C CA . TYR A 1 206 ? -10.629 -6.638 -1.265 1.00 90.06 206 TYR A CA 1
ATOM 1690 C C . TYR A 1 206 ? -10.765 -5.856 -2.574 1.00 90.06 206 TYR A C 1
ATOM 1692 O O . TYR A 1 206 ? -9.759 -5.371 -3.105 1.00 90.06 206 TYR A O 1
ATOM 1700 N N . PHE A 1 207 ? -11.977 -5.786 -3.121 1.00 91.06 207 PHE A N 1
ATOM 1701 C CA . PHE A 1 207 ? -12.247 -5.2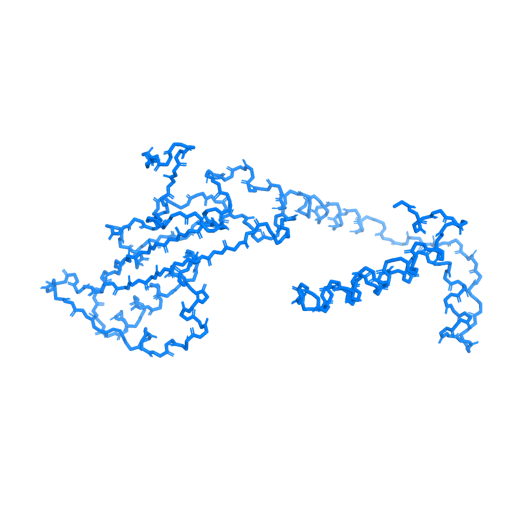40 -4.446 1.00 91.06 207 PHE A CA 1
ATOM 1702 C C . PHE A 1 207 ? -13.000 -3.917 -4.384 1.00 91.06 207 PHE A C 1
ATOM 1704 O O . PHE A 1 207 ? -12.837 -3.104 -5.294 1.00 91.06 207 PHE A O 1
ATOM 1711 N N . TRP A 1 208 ? -13.773 -3.691 -3.324 1.00 94.25 208 TRP A N 1
ATOM 1712 C CA . TRP A 1 208 ? -14.647 -2.534 -3.180 1.00 94.25 208 TRP A CA 1
ATOM 1713 C C . TRP A 1 208 ? -14.396 -1.761 -1.894 1.00 94.25 208 TRP A C 1
ATOM 1715 O O . TRP A 1 208 ? -13.587 -2.145 -1.054 1.00 94.25 208 TRP A O 1
ATOM 1725 N N . HIS A 1 209 ? -15.092 -0.630 -1.794 1.00 95.88 209 HIS A N 1
ATOM 1726 C CA . HIS A 1 209 ? -14.993 0.262 -0.656 1.00 95.88 209 HIS A CA 1
ATOM 1727 C C . HIS A 1 209 ? -15.585 -0.371 0.607 1.00 95.88 209 HIS A C 1
ATOM 1729 O O . HIS A 1 209 ? -16.718 -0.854 0.590 1.00 95.88 209 HIS A O 1
ATOM 1735 N N . ASN A 1 210 ? -14.839 -0.317 1.703 1.00 95.69 210 ASN A N 1
ATOM 1736 C CA . ASN A 1 210 ? -15.268 -0.779 3.010 1.00 95.69 210 ASN A CA 1
ATOM 1737 C C . ASN A 1 210 ? -16.005 0.340 3.759 1.00 95.69 210 ASN A C 1
ATOM 1739 O O . ASN A 1 210 ? -15.411 1.364 4.083 1.00 95.69 210 ASN A O 1
ATOM 1743 N N . GLU A 1 211 ? -17.271 0.110 4.115 1.00 94.00 211 GLU A N 1
ATOM 1744 C CA . GLU A 1 211 ? -18.164 1.121 4.719 1.00 94.00 211 GLU A CA 1
ATOM 1745 C C . GLU A 1 211 ? -17.672 1.697 6.056 1.00 94.00 211 GLU A C 1
ATOM 1747 O O . GLU A 1 211 ? -18.044 2.799 6.456 1.00 94.00 211 GLU A O 1
ATOM 1752 N N . TRP A 1 212 ? -16.829 0.954 6.771 1.00 95.00 212 TRP A N 1
ATOM 1753 C CA . TRP A 1 212 ? -16.249 1.395 8.036 1.00 95.00 212 TRP A CA 1
ATOM 1754 C C . TRP A 1 212 ? -15.087 2.386 7.850 1.00 95.00 212 TRP A C 1
ATOM 1756 O O . TRP A 1 212 ? -14.623 2.964 8.836 1.00 95.00 212 TRP A O 1
ATOM 1766 N N . MET A 1 213 ? -14.629 2.623 6.616 1.00 95.56 213 MET A N 1
ATOM 1767 C CA . MET A 1 213 ? -13.692 3.698 6.293 1.00 95.56 213 MET A CA 1
ATOM 1768 C C . MET A 1 213 ? -14.424 4.966 5.893 1.00 95.56 213 MET A C 1
ATOM 1770 O O . MET A 1 213 ? -15.294 4.971 5.030 1.00 95.56 213 MET A O 1
ATOM 1774 N N . LEU A 1 214 ? -14.029 6.070 6.513 1.00 95.81 214 LEU A N 1
ATOM 1775 C CA . LEU A 1 214 ? -14.712 7.340 6.339 1.00 95.81 214 LEU A CA 1
ATOM 1776 C C . LEU A 1 214 ? -14.240 8.048 5.070 1.00 95.81 214 LEU A C 1
ATOM 1778 O O . LEU A 1 214 ? -13.039 8.143 4.803 1.00 95.81 214 LEU A O 1
ATOM 1782 N N . LEU A 1 215 ? -15.196 8.588 4.317 1.00 95.62 215 LEU A N 1
ATOM 1783 C CA . LEU A 1 215 ? -14.955 9.378 3.115 1.00 95.62 215 LEU A CA 1
ATOM 1784 C C . LEU A 1 215 ? -15.216 10.861 3.378 1.00 95.62 215 LEU A C 1
ATOM 1786 O O . LEU A 1 215 ? -16.077 11.224 4.182 1.00 95.62 215 LEU A O 1
ATOM 1790 N N . TYR A 1 216 ? -14.484 11.717 2.668 1.00 93.81 216 TYR A N 1
ATOM 1791 C CA . TYR A 1 216 ? -14.585 13.168 2.782 1.00 93.81 216 TYR A CA 1
ATOM 1792 C C . TYR A 1 216 ? -14.776 13.811 1.412 1.00 93.81 216 TYR A C 1
ATOM 1794 O O . TYR A 1 216 ? -14.197 13.347 0.431 1.00 93.81 216 TYR A O 1
ATOM 1802 N N . ASP A 1 217 ? -15.574 14.877 1.359 1.00 90.38 217 ASP A N 1
ATOM 1803 C CA . ASP A 1 217 ? -15.685 15.732 0.177 1.00 90.38 217 ASP A CA 1
ATOM 1804 C C . ASP A 1 217 ? -14.476 16.684 0.062 1.00 90.38 217 ASP A C 1
ATOM 1806 O O . ASP A 1 217 ? -13.661 16.809 0.983 1.00 90.38 217 ASP A O 1
ATOM 1810 N N . ASP A 1 218 ? -14.379 17.406 -1.058 1.00 85.06 218 ASP A N 1
ATOM 1811 C CA . ASP A 1 218 ? -13.298 18.373 -1.309 1.00 85.06 218 ASP A CA 1
ATOM 1812 C C . ASP A 1 218 ? -13.268 19.530 -0.292 1.00 85.06 218 ASP A C 1
ATOM 1814 O O . ASP A 1 218 ? -12.244 20.187 -0.106 1.00 85.06 218 ASP A O 1
ATOM 1818 N N . LYS A 1 219 ? -14.390 19.787 0.392 1.00 84.94 219 LYS A N 1
ATOM 1819 C CA . LYS A 1 219 ? -14.516 20.799 1.454 1.00 84.94 219 LYS A CA 1
ATOM 1820 C C . LYS A 1 219 ? -14.160 20.236 2.831 1.00 84.94 219 LYS A C 1
ATOM 1822 O O . LYS A 1 219 ? -14.093 20.979 3.807 1.00 84.94 219 LYS A O 1
ATOM 1827 N N . GLY A 1 220 ? -13.895 18.937 2.911 1.00 84.19 220 GLY A N 1
ATOM 1828 C CA . GLY A 1 220 ? -13.514 18.227 4.110 1.00 84.19 220 GLY A CA 1
ATOM 1829 C C . GLY A 1 220 ? -14.660 17.762 4.999 1.00 84.19 220 GLY A C 1
ATOM 1830 O O . GLY A 1 220 ? -14.372 17.354 6.124 1.00 84.19 220 GLY A O 1
ATOM 1831 N N . ASN A 1 221 ? -15.901 17.783 4.519 1.00 89.19 221 ASN A N 1
ATOM 1832 C CA . ASN A 1 221 ? -17.059 17.241 5.225 1.00 89.19 221 ASN A CA 1
ATOM 1833 C C . ASN A 1 221 ? -17.157 15.732 5.023 1.00 89.19 221 ASN A C 1
ATOM 1835 O O . ASN A 1 221 ? -16.770 15.214 3.978 1.00 89.19 221 ASN A O 1
ATOM 1839 N N . LEU A 1 222 ? -17.703 15.033 6.018 1.00 90.25 222 LEU A N 1
ATOM 1840 C CA . LEU A 1 222 ? -17.949 13.598 5.927 1.00 90.25 222 LEU A CA 1
ATOM 1841 C C . LEU A 1 222 ? -19.010 13.307 4.856 1.00 90.25 222 LEU A C 1
ATOM 1843 O O . LEU A 1 222 ? -20.099 13.884 4.896 1.00 90.25 222 LEU A O 1
ATOM 1847 N N . ILE A 1 223 ? -18.712 12.388 3.943 1.00 88.12 223 ILE A N 1
ATOM 1848 C CA . ILE A 1 223 ? -19.691 11.860 2.993 1.00 88.12 223 ILE A CA 1
ATOM 1849 C C . ILE A 1 223 ? -20.464 10.753 3.715 1.00 88.12 223 ILE A C 1
ATOM 1851 O O . ILE A 1 223 ? -19.855 9.833 4.261 1.00 88.12 223 ILE A O 1
ATOM 1855 N N . LYS A 1 224 ? -21.791 10.890 3.765 1.00 68.38 224 LYS A N 1
ATOM 1856 C CA . LYS A 1 224 ? -22.699 9.866 4.296 1.00 68.38 224 LYS A CA 1
ATOM 1857 C C . LYS A 1 224 ? -23.031 8.823 3.242 1.00 68.38 224 LYS A C 1
ATOM 1859 O O . LYS A 1 224 ? -23.185 9.222 2.066 1.00 68.38 224 LYS A O 1
#

Radius of gyration: 25.27 Å; chains: 1; bounding box: 57×45×68 Å

Secondary structure (DSSP, 8-state):
-TTTSTTTHHHHHHHHHHHHHHHHHHT--TTHHHHHHHGGGGGS-HHHHHHHH-TTSPPPP-PPP--TTHHHHHHHHHHHHHHHHHHHHGGGTSSS-HHHH-TTTTTSS--S---EEEEEEEEEEETTT--EE--HHHHH--HHHHHHHTT-HHHHHHHHHHHHHHHHHTT--EEEEEEEEEEETTPPPEE-B-TTS-TTTPPPPSSS--TTB-EE-TTSPEE-